Protein AF-A0A3B0VWC9-F1 (afdb_monomer_lite)

Organism: NCBI:txid652676

InterPro domains:
  IPR011990 Tetratricopeptide-like helical domain superfamily [G3DSA:1.25.40.10] (41-316)

Structure (mmCIF, N/CA/C/O backbone):
data_AF-A0A3B0VWC9-F1
#
_entry.id   AF-A0A3B0VWC9-F1
#
loop_
_atom_site.group_PDB
_atom_site.id
_atom_site.type_symbol
_atom_site.label_atom_id
_atom_site.label_alt_id
_atom_site.label_comp_id
_atom_site.label_asym_id
_atom_site.label_entity_id
_atom_site.label_seq_id
_atom_site.pdbx_PDB_ins_code
_atom_site.Cartn_x
_atom_site.Cartn_y
_atom_site.Cartn_z
_atom_site.occupancy
_atom_site.B_iso_or_equiv
_atom_site.auth_seq_id
_atom_site.auth_comp_id
_atom_site.auth_asym_id
_atom_site.auth_atom_id
_atom_site.pdbx_PDB_model_num
ATOM 1 N N . MET A 1 1 ? -13.555 21.967 -75.428 1.00 49.97 1 MET A N 1
ATOM 2 C CA . MET A 1 1 ? -13.292 21.962 -73.970 1.00 49.97 1 MET A CA 1
ATOM 3 C C . MET A 1 1 ? -14.584 21.634 -73.228 1.00 49.97 1 MET A C 1
ATOM 5 O O . MET A 1 1 ? -15.477 22.466 -73.198 1.00 49.97 1 MET A O 1
ATOM 9 N N . LYS A 1 2 ? -14.711 20.426 -72.668 1.00 41.31 2 LYS A N 1
ATOM 10 C CA . LYS A 1 2 ? -15.773 20.061 -71.715 1.00 41.31 2 LYS A CA 1
ATOM 11 C C . LYS A 1 2 ? -15.069 19.541 -70.462 1.00 41.31 2 LYS A C 1
ATOM 13 O O . LYS A 1 2 ? -14.432 18.496 -70.511 1.00 41.31 2 LYS A O 1
ATOM 18 N N . LYS A 1 3 ? -15.074 20.336 -69.389 1.00 47.69 3 LYS A N 1
ATOM 19 C CA . LYS A 1 3 ? -14.499 19.952 -68.093 1.00 47.69 3 LYS A CA 1
ATOM 20 C C . LYS A 1 3 ? -15.440 18.945 -67.426 1.00 47.69 3 LYS A C 1
ATOM 22 O O . LYS A 1 3 ? -16.635 19.206 -67.330 1.00 47.69 3 LYS A O 1
ATOM 27 N N . ASN A 1 4 ? -14.888 17.818 -66.979 1.00 48.38 4 ASN A N 1
ATOM 28 C CA . ASN A 1 4 ? -15.581 16.782 -66.214 1.00 48.38 4 ASN A CA 1
ATOM 29 C C . ASN A 1 4 ? -16.095 17.345 -64.879 1.00 48.38 4 ASN A C 1
ATOM 31 O O . ASN A 1 4 ? -15.366 17.403 -63.893 1.00 48.38 4 ASN A O 1
ATOM 35 N N . THR A 1 5 ? -17.366 17.736 -64.845 1.00 50.94 5 THR A N 1
ATOM 36 C CA . THR A 1 5 ? -18.108 18.154 -63.643 1.00 50.94 5 THR A CA 1
ATOM 37 C C . THR A 1 5 ? -18.762 16.985 -62.894 1.00 50.94 5 THR A C 1
ATOM 39 O O . THR A 1 5 ? -19.373 17.203 -61.854 1.00 50.94 5 THR A O 1
ATOM 42 N N . MET A 1 6 ? -18.612 15.737 -63.359 1.00 49.91 6 MET A N 1
ATOM 43 C CA . MET A 1 6 ? -19.234 14.568 -62.713 1.00 49.91 6 MET A CA 1
ATOM 44 C C . MET A 1 6 ? -18.540 14.105 -61.421 1.00 49.91 6 MET A C 1
ATOM 46 O O . MET A 1 6 ? -19.205 13.573 -60.539 1.00 49.91 6 MET A O 1
ATOM 50 N N . ILE A 1 7 ? -17.232 14.326 -61.265 1.00 53.72 7 ILE A N 1
ATOM 51 C CA . ILE A 1 7 ? -16.473 13.842 -60.096 1.00 53.72 7 ILE A CA 1
ATOM 52 C C . ILE A 1 7 ? -16.853 14.562 -58.781 1.00 53.72 7 ILE A C 1
ATOM 54 O O . ILE A 1 7 ? -17.077 13.869 -57.788 1.00 53.72 7 ILE A O 1
ATOM 58 N N . PRO A 1 8 ? -17.002 15.905 -58.721 1.00 55.00 8 PRO A N 1
ATOM 59 C CA . PRO A 1 8 ? -17.373 16.564 -57.466 1.00 55.00 8 PRO A CA 1
ATOM 60 C C . PRO A 1 8 ? -18.818 16.270 -57.029 1.00 55.00 8 PRO A C 1
ATOM 62 O O . PRO A 1 8 ? -19.091 16.240 -55.833 1.00 55.00 8 PRO A O 1
ATOM 65 N N . ILE A 1 9 ? -19.736 15.993 -57.962 1.00 56.44 9 ILE A N 1
ATOM 66 C CA . ILE A 1 9 ? -21.149 15.722 -57.639 1.00 56.44 9 ILE A CA 1
ATOM 67 C C . ILE A 1 9 ? -21.305 14.354 -56.960 1.00 56.44 9 ILE A C 1
ATOM 69 O O . ILE A 1 9 ? -22.034 14.233 -55.977 1.00 56.44 9 ILE A O 1
ATOM 73 N N . VAL A 1 10 ? -20.569 13.340 -57.427 1.00 57.19 10 VAL A N 1
ATOM 74 C CA . VAL A 1 10 ? -20.583 11.999 -56.818 1.00 57.19 10 VAL A CA 1
ATOM 75 C C . VAL A 1 10 ? -19.976 12.030 -55.411 1.00 57.19 10 VAL A C 1
ATOM 77 O O . VAL A 1 10 ? -20.521 11.422 -54.495 1.00 57.19 10 VAL A O 1
ATOM 80 N N . LEU A 1 11 ? -18.905 12.801 -55.199 1.00 56.59 11 LEU A N 1
ATOM 81 C CA . LEU A 1 11 ? -18.265 12.946 -53.885 1.00 56.59 11 LEU A CA 1
ATOM 82 C C . LEU A 1 11 ? -19.162 13.665 -52.865 1.00 56.59 11 LEU A C 1
ATOM 84 O O . LEU A 1 11 ? -19.257 13.228 -51.719 1.00 56.59 11 LEU A O 1
ATOM 88 N N . VAL A 1 12 ? -19.882 14.712 -53.283 1.00 63.91 12 VAL A N 1
ATOM 89 C CA . VAL A 1 12 ? -20.850 15.411 -52.419 1.00 63.91 12 VAL A CA 1
ATOM 90 C C . VAL A 1 12 ? -22.044 14.511 -52.076 1.00 63.91 12 VAL A C 1
ATOM 92 O O . VAL A 1 12 ? -22.484 14.499 -50.926 1.00 63.91 12 VAL A O 1
ATOM 95 N N . ALA A 1 13 ? -22.526 13.698 -53.021 1.00 63.44 13 ALA A N 1
ATOM 96 C CA . ALA A 1 13 ? -23.614 12.751 -52.773 1.00 63.44 13 ALA A CA 1
ATOM 97 C C . ALA A 1 13 ? -23.219 11.649 -51.770 1.00 63.44 13 ALA A C 1
ATOM 99 O O . ALA A 1 13 ? -23.995 11.333 -50.870 1.00 63.44 13 ALA A O 1
ATOM 100 N N . VAL A 1 14 ? -21.998 11.110 -51.864 1.00 66.19 14 VAL A N 1
ATOM 101 C CA . VAL A 1 14 ? -21.492 10.084 -50.931 1.00 66.19 14 VAL A CA 1
ATOM 102 C C . VAL A 1 14 ? -21.337 10.650 -49.513 1.00 66.19 14 VAL A C 1
ATOM 104 O O . VAL A 1 14 ? -21.720 9.993 -48.545 1.00 66.19 14 VAL A O 1
ATOM 107 N N . VAL A 1 15 ? -20.853 11.891 -49.374 1.00 65.88 15 VAL A N 1
ATOM 108 C CA . VAL A 1 15 ? -20.727 12.562 -48.067 1.00 65.88 15 VAL A CA 1
ATOM 109 C C . VAL A 1 15 ? -22.097 12.874 -47.455 1.00 65.88 15 VAL A C 1
ATOM 111 O O . VAL A 1 15 ? -22.270 12.688 -46.250 1.00 65.88 15 VAL A O 1
ATOM 114 N N . LEU A 1 16 ? -23.085 13.280 -48.262 1.00 61.03 16 LEU A N 1
ATOM 115 C CA . LEU A 1 16 ? -24.459 13.533 -47.804 1.00 61.03 16 LEU A CA 1
ATOM 116 C C . LEU A 1 16 ? -25.165 12.252 -47.347 1.00 61.03 16 LEU A C 1
ATOM 118 O O . LEU A 1 16 ? -25.793 12.242 -46.291 1.00 61.03 16 LEU A O 1
ATOM 122 N N . VAL A 1 17 ? -25.020 11.149 -48.087 1.00 65.56 17 VAL A N 1
ATOM 123 C CA . VAL A 1 17 ? -25.593 9.856 -47.682 1.00 65.56 17 VAL A CA 1
ATOM 124 C C . VAL A 1 17 ? -24.928 9.356 -46.397 1.00 65.56 17 VAL A C 1
ATOM 126 O O . VAL A 1 17 ? -25.633 8.928 -45.487 1.00 65.56 17 VAL A O 1
ATOM 129 N N . ALA A 1 18 ? -23.605 9.494 -46.258 1.00 58.59 18 ALA A N 1
ATOM 130 C CA . ALA A 1 18 ? -22.889 9.106 -45.042 1.00 58.59 18 ALA A CA 1
ATOM 131 C C . ALA A 1 18 ? -23.272 9.962 -43.818 1.00 58.59 18 ALA A C 1
ATOM 133 O O . ALA A 1 18 ? -23.419 9.424 -42.721 1.00 58.59 18 ALA A O 1
ATOM 134 N N . THR A 1 19 ? -23.493 11.272 -43.987 1.00 60.59 19 THR A N 1
ATOM 135 C CA . THR A 1 19 ? -23.936 12.154 -42.888 1.00 60.59 19 THR A CA 1
ATOM 136 C C . THR A 1 19 ? -25.390 11.918 -42.498 1.00 60.59 19 THR A C 1
ATOM 138 O O . THR A 1 19 ? -25.688 11.904 -41.306 1.00 60.59 19 THR A O 1
ATOM 141 N N . VAL A 1 20 ? -26.289 11.653 -43.452 1.00 59.22 20 VAL A N 1
ATOM 142 C CA . VAL A 1 20 ? -27.678 11.266 -43.147 1.00 59.22 20 VAL A CA 1
ATOM 143 C C . VAL A 1 20 ? -27.723 9.905 -42.450 1.00 59.22 20 VAL A C 1
ATOM 145 O O . VAL A 1 20 ? -28.446 9.761 -41.464 1.00 59.22 20 VAL A O 1
ATOM 148 N N . PHE A 1 21 ? -26.903 8.935 -42.872 1.00 49.53 21 PHE A N 1
ATOM 149 C CA . PHE A 1 21 ? -26.819 7.635 -42.203 1.00 49.53 21 PHE A CA 1
ATOM 150 C C . PHE A 1 21 ? -26.276 7.779 -40.775 1.00 49.53 21 PHE A C 1
ATOM 152 O O . PHE A 1 21 ? -26.924 7.310 -39.842 1.00 49.53 21 PHE A O 1
ATOM 159 N N . PHE A 1 22 ? -25.183 8.530 -40.582 1.00 49.22 22 PHE A N 1
ATOM 160 C CA . PHE A 1 22 ? -24.585 8.783 -39.265 1.00 49.22 22 PHE A CA 1
ATOM 161 C C . PHE A 1 22 ? -25.526 9.551 -38.320 1.00 49.22 22 PHE A C 1
ATOM 163 O O . PHE A 1 22 ? -25.590 9.253 -37.128 1.00 49.22 22 PHE A O 1
ATOM 170 N N . LEU A 1 23 ? -26.312 10.503 -38.837 1.00 46.25 23 LEU A N 1
ATOM 171 C CA . LEU A 1 23 ? -27.323 11.229 -38.058 1.00 46.25 23 LEU A CA 1
ATOM 172 C C . LEU A 1 23 ? -28.582 10.388 -37.782 1.00 46.25 23 LEU A C 1
ATOM 174 O O . LEU A 1 23 ? -29.234 10.599 -36.758 1.00 46.25 23 LEU A O 1
ATOM 178 N N . SER A 1 24 ? -28.912 9.418 -38.642 1.00 46.81 24 SER A N 1
ATOM 179 C CA . SER A 1 24 ? -30.030 8.488 -38.424 1.00 46.81 24 SER A CA 1
ATOM 180 C C . SER A 1 24 ? -29.698 7.395 -37.403 1.00 46.81 24 SER A C 1
ATOM 182 O O . SER A 1 24 ? -30.550 7.045 -36.590 1.00 46.81 24 SER A O 1
ATOM 184 N N . THR A 1 25 ? -28.443 6.935 -37.348 1.00 44.28 25 THR A N 1
ATOM 185 C CA . THR A 1 25 ? -27.983 5.929 -36.376 1.00 44.28 25 THR A CA 1
ATOM 186 C C . THR A 1 25 ? -27.666 6.512 -34.997 1.00 44.28 25 THR A C 1
ATOM 188 O O . THR A 1 25 ? -27.462 5.755 -34.054 1.00 44.28 25 THR A O 1
ATOM 191 N N . ASN A 1 26 ? -27.657 7.844 -34.851 1.00 39.62 26 ASN A N 1
ATOM 192 C CA . ASN A 1 26 ? -27.389 8.532 -33.580 1.00 39.62 26 ASN A CA 1
ATOM 193 C C . ASN A 1 26 ? -28.653 9.131 -32.919 1.00 39.62 26 ASN A C 1
ATOM 195 O O . ASN A 1 26 ? -28.575 9.820 -31.903 1.00 39.62 26 ASN A O 1
ATOM 199 N N . LYS A 1 27 ? -29.847 8.843 -33.460 1.00 34.84 27 LYS A N 1
ATOM 200 C CA . LYS A 1 27 ? -31.146 9.122 -32.820 1.00 34.84 27 LYS A CA 1
ATOM 201 C C . LYS A 1 27 ? -31.671 7.869 -32.117 1.00 34.84 27 LYS A C 1
ATOM 203 O O . LYS A 1 27 ? -32.664 7.276 -32.515 1.00 34.84 27 LYS A O 1
ATOM 208 N N . GLY A 1 28 ? -30.988 7.475 -31.049 1.00 36.56 28 GLY A N 1
ATOM 209 C CA . GLY A 1 28 ? -31.377 6.310 -30.260 1.00 36.56 28 GLY A CA 1
ATOM 210 C C . GLY A 1 28 ? -30.598 6.187 -28.961 1.00 36.56 28 GLY A C 1
ATOM 211 O O . GLY A 1 28 ? -29.957 5.170 -28.757 1.00 36.56 28 GLY A O 1
ATOM 212 N N . ASN A 1 29 ? -30.587 7.247 -28.140 1.00 30.00 29 ASN A N 1
ATOM 213 C CA . ASN A 1 29 ? -30.498 7.193 -26.669 1.00 30.00 29 ASN A CA 1
ATOM 214 C C . ASN A 1 29 ? -30.454 8.617 -26.083 1.00 30.00 29 ASN A C 1
ATOM 216 O O . ASN A 1 29 ? -29.455 9.068 -25.529 1.00 30.00 29 ASN A O 1
ATOM 220 N N . LYS A 1 30 ? -31.579 9.335 -26.174 1.00 28.97 30 LYS A N 1
ATOM 221 C CA . LYS A 1 30 ? -31.921 10.305 -25.128 1.00 28.97 30 LYS A CA 1
ATOM 222 C C . LYS A 1 30 ? -32.466 9.480 -23.966 1.00 28.97 30 LYS A C 1
ATOM 224 O O . LYS A 1 30 ? -33.589 9.001 -24.059 1.00 28.97 30 LYS A O 1
ATOM 229 N N . LYS A 1 31 ? -31.681 9.283 -22.904 1.00 27.09 31 LYS A N 1
ATOM 230 C CA . LYS A 1 31 ? -32.270 8.950 -21.605 1.00 27.09 31 LYS A CA 1
ATOM 231 C C . LYS A 1 31 ? -32.619 10.249 -20.903 1.00 27.09 31 LYS A C 1
ATOM 233 O O . LYS A 1 31 ? -31.767 11.105 -20.680 1.00 27.09 31 LYS A O 1
ATOM 238 N N . GLU A 1 32 ? -33.911 10.356 -20.650 1.00 25.47 32 GLU A N 1
ATOM 239 C CA . GLU A 1 32 ? -34.571 11.342 -19.823 1.00 25.47 32 GLU A CA 1
ATOM 240 C C . GLU A 1 32 ? -33.942 11.426 -18.434 1.00 25.47 32 GLU A C 1
ATOM 242 O O . GLU A 1 32 ? -33.452 10.449 -17.863 1.00 25.47 32 GLU A O 1
ATOM 247 N N . VAL A 1 33 ? -34.030 12.633 -17.889 1.00 31.30 33 VAL A N 1
ATOM 248 C CA . VAL A 1 33 ? -34.032 12.892 -16.457 1.00 31.30 33 VAL A CA 1
ATOM 249 C C . VAL A 1 33 ? -35.134 12.034 -15.836 1.00 31.30 33 VAL A C 1
ATOM 251 O O . VAL A 1 33 ? -36.313 12.310 -16.026 1.00 31.30 33 VAL A O 1
ATOM 254 N N . VAL A 1 34 ? -34.753 11.000 -15.092 1.00 24.20 34 VAL A N 1
ATOM 255 C CA . VAL A 1 34 ? -35.647 10.321 -14.154 1.00 24.20 34 VAL A CA 1
ATOM 256 C C . VAL A 1 34 ? -35.050 10.542 -12.776 1.00 24.20 34 VAL A C 1
ATOM 258 O O . VAL A 1 34 ? -33.967 10.046 -12.460 1.00 24.20 34 VAL A O 1
ATOM 261 N N . SER A 1 35 ? -35.743 11.360 -11.985 1.00 24.48 35 SER A N 1
ATOM 262 C CA . SER A 1 35 ? -35.584 11.396 -10.540 1.00 24.48 35 SER A CA 1
ATOM 263 C C . SER A 1 35 ? -35.602 9.958 -10.032 1.00 24.48 35 SER A C 1
ATOM 265 O O . SER A 1 35 ? -36.481 9.176 -10.391 1.00 24.48 35 SER A O 1
ATOM 267 N N . VAL A 1 36 ? -34.622 9.577 -9.214 1.00 24.30 36 VAL A N 1
ATOM 268 C CA . VAL A 1 36 ? -34.702 8.310 -8.487 1.00 24.30 36 VAL A CA 1
ATOM 269 C C . VAL A 1 36 ? -35.799 8.493 -7.445 1.00 24.30 36 VAL A C 1
ATOM 271 O O . VAL A 1 36 ? -35.558 8.926 -6.322 1.00 24.30 36 VAL A O 1
ATOM 274 N N . ALA A 1 37 ? -37.031 8.240 -7.879 1.00 23.66 37 ALA A N 1
ATOM 275 C CA . ALA A 1 37 ? -38.139 7.926 -7.016 1.00 23.66 37 ALA A CA 1
ATOM 276 C C . ALA A 1 37 ? -37.724 6.716 -6.181 1.00 23.66 37 ALA A C 1
ATOM 278 O O . ALA A 1 37 ? -37.278 5.693 -6.706 1.00 23.66 37 ALA A O 1
ATOM 279 N N . THR A 1 38 ? -37.851 6.875 -4.871 1.00 26.39 38 THR A N 1
ATOM 280 C CA . THR A 1 38 ? -37.918 5.804 -3.891 1.00 26.39 38 THR A CA 1
ATOM 281 C C . THR A 1 38 ? -38.847 4.722 -4.439 1.00 26.39 38 THR A C 1
ATOM 283 O O . THR A 1 38 ? -40.059 4.913 -4.492 1.00 26.39 38 THR A O 1
ATOM 286 N N . GLN A 1 39 ? -38.293 3.601 -4.901 1.00 23.72 39 GLN A N 1
ATOM 287 C CA . GLN A 1 39 ? -39.098 2.404 -5.101 1.00 23.72 39 GLN A CA 1
ATOM 288 C C . GLN A 1 39 ? -39.474 1.902 -3.709 1.00 23.72 39 GLN A C 1
ATOM 290 O O . GLN A 1 39 ? -38.695 1.218 -3.045 1.00 23.72 39 GLN A O 1
ATOM 295 N N . GLU A 1 40 ? -40.668 2.282 -3.255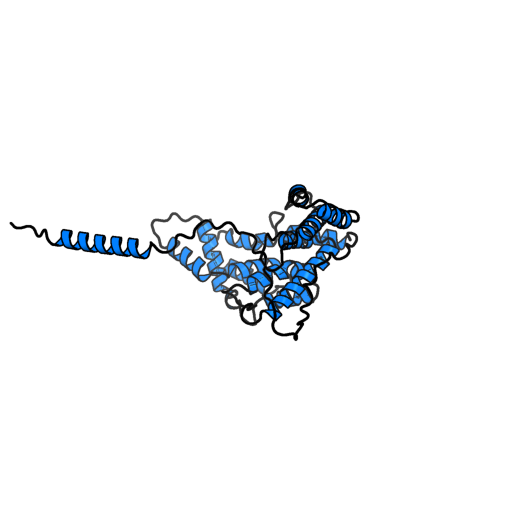 1.00 26.27 40 GLU A N 1
ATOM 296 C CA . GLU A 1 40 ? -41.420 1.456 -2.323 1.00 26.27 40 GLU A CA 1
ATOM 297 C C . GLU A 1 40 ? -41.537 0.067 -2.947 1.00 26.27 40 GLU A C 1
ATOM 299 O O . GLU A 1 40 ? -42.185 -0.132 -3.978 1.00 26.27 40 GLU A O 1
ATOM 304 N N . ILE A 1 41 ? -40.860 -0.897 -2.331 1.00 26.73 41 ILE A N 1
ATOM 305 C CA . ILE A 1 41 ? -41.053 -2.305 -2.633 1.00 26.73 41 ILE A CA 1
ATOM 306 C C . ILE A 1 41 ? -42.459 -2.647 -2.141 1.00 26.73 41 ILE A C 1
ATOM 308 O O . ILE A 1 41 ? -42.688 -2.888 -0.957 1.00 26.73 41 ILE A O 1
ATOM 312 N N . THR A 1 42 ? -43.412 -2.635 -3.066 1.00 25.95 42 THR A N 1
ATOM 313 C CA . THR A 1 42 ? -44.712 -3.269 -2.887 1.00 25.95 42 THR A CA 1
ATOM 314 C C . THR A 1 42 ? -44.479 -4.774 -2.803 1.00 25.95 42 THR A C 1
ATOM 316 O O . THR A 1 42 ? -43.882 -5.386 -3.689 1.00 25.95 42 THR A O 1
ATOM 319 N N . ALA A 1 43 ? -44.905 -5.360 -1.686 1.00 25.20 43 ALA A N 1
ATOM 320 C CA . ALA A 1 43 ? -44.795 -6.785 -1.416 1.00 25.20 43 ALA A CA 1
ATOM 321 C C . ALA A 1 43 ? -45.548 -7.612 -2.479 1.00 25.20 43 ALA A C 1
ATOM 323 O O . ALA A 1 43 ? -46.728 -7.340 -2.724 1.00 25.20 43 ALA A O 1
ATOM 324 N N . PRO A 1 44 ? -44.939 -8.660 -3.062 1.00 26.42 44 PRO A N 1
ATOM 325 C CA . PRO A 1 44 ? -45.694 -9.683 -3.762 1.00 26.42 44 PRO A CA 1
ATOM 326 C C . PRO A 1 44 ? -46.403 -10.560 -2.725 1.00 26.42 44 PRO A C 1
ATOM 328 O O . PRO A 1 44 ? -45.774 -11.103 -1.815 1.00 26.42 44 PRO A O 1
ATOM 331 N N . LYS A 1 45 ? -47.724 -10.683 -2.870 1.00 29.67 45 LYS A N 1
ATOM 332 C CA . LYS A 1 45 ? -48.528 -11.699 -2.190 1.00 29.67 45 LYS A CA 1
ATOM 333 C C . LYS A 1 45 ? -48.164 -13.085 -2.723 1.00 29.67 45 LYS A C 1
ATOM 335 O O . LYS A 1 45 ? -48.098 -13.262 -3.933 1.00 29.67 45 LYS A O 1
ATOM 340 N N . ASP A 1 46 ? -47.982 -13.996 -1.769 1.00 35.16 46 ASP A N 1
ATOM 341 C CA . ASP A 1 46 ? -48.057 -15.459 -1.829 1.00 35.16 46 ASP A CA 1
ATOM 342 C C . ASP A 1 46 ? -47.386 -16.174 -3.011 1.00 35.16 46 ASP A C 1
ATOM 344 O O . ASP A 1 46 ? -47.880 -16.143 -4.130 1.00 35.16 46 ASP A O 1
ATOM 348 N N . VAL A 1 47 ? -46.308 -16.916 -2.715 1.00 30.92 47 VAL A N 1
ATOM 349 C CA . VAL A 1 47 ? -46.191 -18.382 -2.891 1.00 30.92 47 VAL A CA 1
ATOM 350 C C . VAL A 1 47 ? -44.829 -18.851 -2.334 1.00 30.92 47 VAL A C 1
ATOM 352 O O . VAL A 1 47 ? -43.795 -18.224 -2.539 1.00 30.92 47 VAL A O 1
ATOM 355 N N . ASP A 1 48 ? -44.889 -19.975 -1.615 1.00 27.16 48 ASP A N 1
ATOM 356 C CA . ASP A 1 48 ? -43.829 -20.850 -1.093 1.00 27.16 48 ASP A CA 1
ATOM 357 C C . ASP A 1 48 ? -42.994 -20.452 0.139 1.00 27.16 48 ASP A C 1
ATOM 359 O O . ASP A 1 48 ? -41.823 -20.064 0.113 1.00 27.16 48 ASP A O 1
ATOM 363 N N . LYS A 1 49 ? -43.605 -20.782 1.285 1.00 41.12 49 LYS A N 1
ATOM 364 C CA . LYS A 1 49 ? -42.949 -21.302 2.491 1.00 41.12 49 LYS A CA 1
ATOM 365 C C . LYS A 1 49 ? -41.976 -22.443 2.147 1.00 41.12 49 LYS A C 1
ATOM 367 O O . LYS A 1 49 ? -42.405 -23.581 2.003 1.00 41.12 49 LYS A O 1
ATOM 372 N N . ASN A 1 50 ? -40.678 -22.149 2.081 1.00 38.31 50 ASN A N 1
ATOM 373 C CA . ASN A 1 50 ? -39.573 -22.926 2.678 1.00 38.31 50 ASN A CA 1
ATOM 374 C C . ASN A 1 50 ? -38.261 -22.692 1.922 1.00 38.31 50 ASN A C 1
ATOM 376 O O . ASN A 1 50 ? -37.948 -23.391 0.961 1.00 38.31 50 ASN A O 1
ATOM 380 N N . LYS A 1 51 ? -37.458 -21.755 2.433 1.00 31.20 51 LYS A N 1
ATOM 381 C CA . LYS A 1 51 ? -36.002 -21.870 2.640 1.00 31.20 51 LYS A CA 1
ATOM 382 C C . LYS A 1 51 ? -35.499 -20.519 3.137 1.00 31.20 51 LYS A C 1
ATOM 384 O O . LYS A 1 51 ? -35.039 -19.675 2.375 1.00 31.20 51 LYS A O 1
ATOM 389 N N . THR A 1 52 ? -35.580 -20.317 4.447 1.00 29.97 52 THR A N 1
ATOM 390 C CA . THR A 1 52 ? -34.781 -19.311 5.147 1.00 29.97 52 THR A CA 1
ATOM 391 C C . THR A 1 52 ? -33.312 -19.707 5.026 1.00 29.97 52 THR A C 1
ATOM 393 O O . THR A 1 52 ? -32.740 -20.369 5.889 1.00 29.97 52 THR A O 1
ATOM 396 N N . ASN A 1 53 ? -32.675 -19.300 3.928 1.00 28.64 53 ASN A N 1
ATOM 397 C CA . ASN A 1 53 ? -31.234 -19.120 3.926 1.00 28.64 53 ASN A CA 1
ATOM 398 C C . ASN A 1 53 ? -30.954 -17.955 4.875 1.00 28.64 53 ASN A C 1
ATOM 400 O O . ASN A 1 53 ? -31.046 -16.790 4.496 1.00 28.64 53 ASN A O 1
ATOM 404 N N . ASN A 1 54 ? -30.644 -18.291 6.127 1.00 29.20 54 ASN A N 1
ATOM 405 C CA . ASN A 1 54 ? -30.042 -17.391 7.100 1.00 29.20 54 ASN A CA 1
ATOM 406 C C . ASN A 1 54 ? -28.666 -16.951 6.575 1.00 29.20 54 ASN A C 1
ATOM 408 O O . ASN A 1 54 ? -27.624 -17.415 7.041 1.00 29.20 54 ASN A O 1
ATOM 412 N N . GLN A 1 55 ? -28.640 -16.051 5.592 1.00 32.38 55 GLN A N 1
ATOM 413 C CA . GLN A 1 55 ? -27.481 -15.204 5.382 1.00 32.38 55 GLN A CA 1
ATOM 414 C C . GLN A 1 55 ? -27.386 -14.320 6.619 1.00 32.38 55 GLN A C 1
ATOM 416 O O . GLN A 1 55 ? -28.168 -13.388 6.803 1.00 32.38 55 GLN A O 1
ATOM 421 N N . LYS A 1 56 ? -26.450 -14.675 7.509 1.00 27.64 56 LYS A N 1
ATOM 422 C CA . LYS A 1 56 ? -26.034 -13.811 8.612 1.00 27.64 56 LYS A CA 1
ATOM 423 C C . LYS A 1 56 ? -25.845 -12.399 8.046 1.00 27.64 56 LYS A C 1
ATOM 425 O O . LYS A 1 56 ? -25.116 -12.272 7.057 1.00 27.64 56 LYS A O 1
ATOM 430 N N . PRO A 1 57 ? -26.455 -11.360 8.643 1.00 33.44 57 PRO A N 1
ATOM 431 C CA . PRO A 1 57 ? -26.151 -9.993 8.255 1.00 33.44 57 PRO A CA 1
ATOM 432 C C . PRO A 1 57 ? -24.634 -9.821 8.320 1.00 33.44 57 PRO A C 1
ATOM 434 O O . PRO A 1 57 ? -23.996 -10.307 9.262 1.00 33.44 57 PRO A O 1
ATOM 437 N N . ALA A 1 58 ? -24.058 -9.206 7.283 1.00 39.41 58 ALA A N 1
ATOM 438 C CA . ALA A 1 58 ? -22.641 -8.875 7.242 1.00 39.41 58 ALA A CA 1
ATOM 439 C C . ALA A 1 58 ? -22.255 -8.295 8.607 1.00 39.41 58 ALA A C 1
ATOM 441 O O . ALA A 1 58 ? -22.912 -7.360 9.069 1.00 39.41 58 ALA A O 1
ATOM 442 N N . LYS A 1 59 ? -21.267 -8.895 9.290 1.00 41.88 59 LYS A N 1
ATOM 443 C CA . LYS A 1 59 ? -20.785 -8.383 10.579 1.00 41.88 59 LYS A CA 1
ATOM 444 C C . LYS A 1 59 ? -20.523 -6.889 10.391 1.00 41.88 59 LYS A C 1
ATOM 446 O O . LYS A 1 59 ? -19.607 -6.528 9.656 1.00 41.88 59 LYS A O 1
ATOM 451 N N . LEU A 1 60 ? -21.326 -6.030 11.023 1.00 49.47 60 LEU A N 1
ATOM 452 C CA . LEU A 1 60 ? -20.958 -4.629 11.169 1.00 49.47 60 LEU A CA 1
ATOM 453 C C . LEU A 1 60 ? -19.618 -4.649 11.902 1.00 49.47 60 LEU A C 1
ATOM 455 O O . LEU A 1 60 ? -19.554 -5.133 13.033 1.00 49.47 60 LEU A O 1
ATOM 459 N N . TYR A 1 61 ? -18.550 -4.211 11.239 1.00 57.84 61 TYR A N 1
ATOM 460 C CA . TYR A 1 61 ? -17.247 -4.069 11.872 1.00 57.84 61 TYR A CA 1
ATOM 461 C C . TYR A 1 61 ? -17.411 -3.077 13.022 1.00 57.84 61 TYR A C 1
ATOM 463 O O . TYR A 1 61 ? -17.578 -1.885 12.795 1.00 57.84 61 TYR A O 1
ATOM 471 N N . GLN A 1 62 ? -17.452 -3.576 14.251 1.00 67.62 62 GLN A N 1
ATOM 472 C CA . GLN A 1 62 ? -17.349 -2.729 15.430 1.00 67.62 62 GLN A CA 1
ATOM 473 C C . GLN A 1 62 ? -15.867 -2.421 15.654 1.00 67.62 62 GLN A C 1
ATOM 475 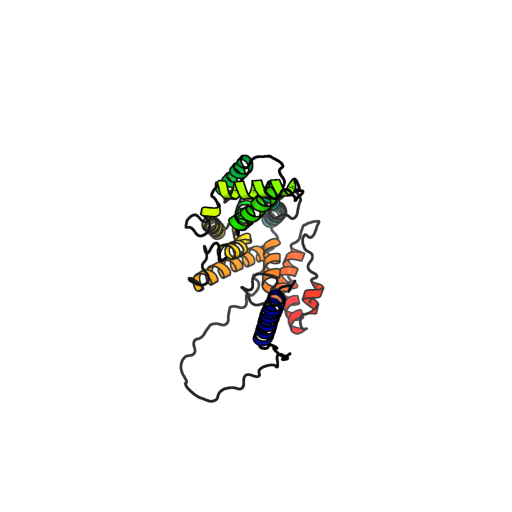O O . GLN A 1 62 ? -15.028 -3.283 15.358 1.00 67.62 62 GLN A O 1
ATOM 480 N N . PRO A 1 63 ? -15.520 -1.228 16.155 1.00 71.62 63 PRO A N 1
ATOM 481 C CA . PRO A 1 63 ? -14.145 -0.940 16.515 1.00 71.62 63 PRO A CA 1
ATOM 482 C C . PRO A 1 63 ? -13.610 -1.938 17.536 1.00 71.62 63 PRO A C 1
ATOM 484 O O . PRO A 1 63 ? -14.321 -2.367 18.446 1.00 71.62 63 PRO A O 1
ATOM 487 N N . ILE A 1 64 ? -12.334 -2.279 17.394 1.00 81.69 64 ILE A N 1
ATOM 488 C CA . ILE A 1 64 ? -11.595 -3.030 18.408 1.00 81.69 64 ILE A CA 1
ATOM 489 C C . ILE A 1 64 ? -11.197 -2.044 19.523 1.00 81.69 64 ILE A C 1
ATOM 491 O O . ILE A 1 64 ? -10.830 -0.912 19.196 1.00 81.69 64 ILE A O 1
ATOM 495 N N . PRO A 1 65 ? -11.248 -2.436 20.814 1.00 84.56 65 PRO A N 1
ATOM 496 C CA . PRO A 1 65 ? -10.771 -1.597 21.913 1.00 84.56 65 PRO A CA 1
ATOM 497 C C . PRO A 1 65 ? -9.355 -1.073 21.662 1.00 84.56 65 PRO A C 1
ATOM 499 O O . PRO A 1 65 ? -8.476 -1.830 21.251 1.00 84.56 65 PRO A O 1
ATOM 502 N N . VAL A 1 66 ? -9.146 0.223 21.896 1.00 88.25 66 VAL A N 1
ATOM 503 C CA . VAL A 1 66 ? -7.866 0.886 21.624 1.00 88.25 66 VAL A CA 1
ATOM 504 C C . VAL A 1 66 ? -6.931 0.732 22.815 1.00 88.25 66 VAL A C 1
ATOM 506 O O . VAL A 1 66 ? -7.288 1.033 23.952 1.00 88.25 66 VAL A O 1
ATOM 509 N N . GLU A 1 67 ? -5.715 0.279 22.538 1.00 88.88 67 GLU A N 1
ATOM 510 C CA . GLU A 1 67 ? -4.650 0.118 23.518 1.00 88.88 67 GLU A CA 1
ATOM 511 C C . GLU A 1 67 ? -3.953 1.468 23.800 1.00 88.88 67 GLU A C 1
ATOM 513 O O . GLU A 1 67 ? -3.957 2.380 22.958 1.00 88.88 67 GLU A O 1
ATOM 518 N N . PRO A 1 68 ? -3.325 1.635 24.978 1.00 86.50 68 PRO A N 1
ATOM 519 C CA . PRO A 1 68 ? -2.429 2.758 25.230 1.00 86.50 68 PRO A CA 1
ATOM 520 C C . PRO A 1 68 ? -1.269 2.798 24.227 1.00 86.50 68 PRO A C 1
ATOM 522 O O . PRO A 1 68 ? -0.768 1.766 23.781 1.00 86.50 68 PRO A O 1
ATOM 525 N N . MET A 1 69 ? -0.799 4.003 23.899 1.00 87.44 69 MET A N 1
ATOM 526 C CA . MET A 1 69 ? 0.345 4.176 23.002 1.00 87.44 69 MET A CA 1
ATOM 527 C C . MET A 1 69 ? 1.641 3.686 23.665 1.00 87.44 69 MET A C 1
ATOM 529 O O . MET A 1 69 ? 2.147 4.336 24.581 1.00 87.44 69 MET A O 1
ATOM 533 N N . SER A 1 70 ? 2.219 2.594 23.163 1.00 89.75 70 SER A N 1
ATOM 534 C CA . SER A 1 70 ? 3.541 2.120 23.591 1.00 89.75 70 SER A CA 1
ATOM 535 C C . SER A 1 70 ? 4.680 2.823 22.842 1.00 89.75 70 SER A C 1
ATOM 537 O O . SER A 1 70 ? 4.492 3.349 21.743 1.00 89.75 70 SER A O 1
ATOM 539 N N . ASP A 1 71 ? 5.893 2.805 23.402 1.00 90.06 71 ASP A N 1
ATOM 540 C CA . ASP A 1 71 ? 7.068 3.407 22.752 1.00 90.06 71 ASP A CA 1
ATOM 541 C C . ASP A 1 71 ? 7.455 2.692 21.455 1.00 90.06 71 ASP A C 1
ATOM 543 O O . ASP A 1 71 ? 7.844 3.342 20.484 1.00 90.06 71 ASP A O 1
ATOM 547 N N . TYR A 1 72 ? 7.257 1.372 21.398 1.00 91.94 72 TYR A N 1
ATOM 548 C CA . TYR A 1 72 ? 7.399 0.604 20.164 1.00 91.94 72 TYR A CA 1
ATOM 549 C C . TYR A 1 72 ? 6.481 1.149 19.060 1.00 91.94 72 TYR A C 1
ATOM 551 O O . TYR A 1 72 ? 6.935 1.374 17.939 1.00 91.94 72 TYR A O 1
ATOM 559 N N . ILE A 1 73 ? 5.208 1.432 19.367 1.00 90.50 73 ILE A N 1
ATOM 560 C CA . ILE A 1 73 ? 4.278 1.979 18.371 1.00 90.50 73 ILE A CA 1
ATOM 561 C C . ILE A 1 73 ? 4.661 3.404 17.965 1.00 90.50 73 ILE A C 1
ATOM 563 O O . ILE A 1 73 ? 4.562 3.740 16.783 1.00 90.50 73 ILE A O 1
ATOM 567 N N . LYS A 1 74 ? 5.148 4.240 18.890 1.00 88.81 74 LYS A N 1
ATOM 568 C CA . LYS A 1 74 ? 5.667 5.572 18.532 1.00 88.81 74 LYS A CA 1
ATOM 569 C C . LYS A 1 74 ? 6.796 5.457 17.504 1.00 88.81 74 LYS A C 1
ATOM 571 O O . LYS A 1 74 ? 6.760 6.134 16.480 1.00 88.81 74 LYS A O 1
ATOM 576 N N . GLN A 1 75 ? 7.757 4.560 17.736 1.00 88.38 75 GLN A N 1
ATOM 577 C CA . GLN A 1 75 ? 8.854 4.304 16.797 1.00 88.38 75 GLN A CA 1
ATOM 578 C C . GLN A 1 75 ? 8.349 3.739 15.465 1.00 88.38 75 GLN A C 1
ATOM 580 O O . GLN A 1 75 ? 8.786 4.188 14.405 1.00 88.38 75 GLN A O 1
ATOM 585 N N . LEU A 1 76 ? 7.395 2.804 15.504 1.00 88.81 76 LEU A N 1
ATOM 586 C CA . LEU A 1 76 ? 6.770 2.231 14.314 1.00 88.81 76 LEU A CA 1
ATOM 587 C C . LEU A 1 76 ? 6.105 3.310 13.452 1.00 88.81 76 LEU A C 1
ATOM 589 O O . LEU A 1 76 ? 6.338 3.351 12.245 1.00 88.81 76 LEU A O 1
ATOM 593 N N . ASN A 1 77 ? 5.323 4.201 14.065 1.00 87.88 77 ASN A N 1
ATOM 594 C CA . ASN A 1 77 ? 4.680 5.323 13.385 1.00 87.88 77 ASN A CA 1
ATOM 595 C C . ASN A 1 77 ? 5.721 6.262 12.758 1.00 87.88 77 ASN A C 1
ATOM 597 O O . ASN A 1 77 ? 5.589 6.601 11.581 1.00 87.88 77 ASN A O 1
ATOM 601 N N . THR A 1 78 ? 6.781 6.625 13.488 1.00 84.94 78 THR A N 1
ATOM 602 C CA . THR A 1 78 ? 7.893 7.438 12.960 1.00 84.94 78 THR A CA 1
ATOM 603 C C . THR A 1 78 ? 8.559 6.788 11.754 1.00 84.94 78 THR A C 1
ATOM 605 O O . THR A 1 78 ? 8.689 7.428 10.709 1.00 84.94 78 THR A O 1
ATOM 608 N N . ARG A 1 79 ? 8.905 5.502 11.852 1.00 85.00 79 ARG A N 1
ATOM 609 C CA . ARG A 1 79 ? 9.489 4.741 10.743 1.00 85.00 79 ARG A CA 1
ATOM 610 C C . ARG A 1 79 ? 8.549 4.698 9.539 1.00 85.00 79 ARG A C 1
ATOM 612 O O . ARG A 1 79 ? 8.961 5.011 8.431 1.00 85.00 79 ARG A O 1
ATOM 619 N N . MET A 1 80 ? 7.272 4.370 9.740 1.00 85.06 80 MET A N 1
ATOM 620 C CA . MET A 1 80 ? 6.286 4.308 8.653 1.00 85.06 80 MET A CA 1
ATOM 621 C C . MET A 1 80 ? 6.081 5.665 7.974 1.00 85.06 80 MET A C 1
ATOM 623 O O . MET A 1 80 ? 5.926 5.720 6.757 1.00 85.06 80 MET A O 1
ATOM 627 N N . ALA A 1 81 ? 6.097 6.761 8.732 1.00 79.06 81 ALA A N 1
ATOM 628 C CA . ALA A 1 81 ? 6.026 8.110 8.183 1.00 79.06 81 ALA A CA 1
ATOM 629 C C . ALA A 1 81 ? 7.230 8.448 7.296 1.00 79.06 81 ALA A C 1
ATOM 631 O O . ALA A 1 81 ? 7.064 9.008 6.208 1.00 79.06 81 ALA A O 1
ATOM 632 N N . GLN A 1 82 ? 8.430 8.076 7.745 1.00 78.06 82 GLN A N 1
ATOM 633 C CA . GLN A 1 82 ? 9.662 8.222 6.975 1.00 78.06 82 GLN A CA 1
ATOM 634 C C . GLN A 1 82 ? 9.639 7.350 5.722 1.00 78.06 82 GLN A C 1
ATOM 636 O O . GLN A 1 82 ? 9.901 7.855 4.639 1.00 78.06 82 GLN A O 1
ATOM 641 N N . ASP A 1 83 ? 9.254 6.083 5.836 1.00 80.69 83 ASP A N 1
ATOM 642 C CA . ASP A 1 83 ? 9.334 5.120 4.742 1.00 80.69 83 ASP A CA 1
ATOM 643 C C . ASP A 1 83 ? 8.244 5.324 3.669 1.00 80.69 83 ASP A C 1
ATOM 645 O O . ASP A 1 83 ? 8.517 5.207 2.471 1.00 80.69 83 ASP A O 1
ATOM 649 N N . LEU A 1 84 ? 7.010 5.668 4.062 1.00 76.94 84 LEU A N 1
ATOM 650 C CA . LEU A 1 84 ? 5.858 5.772 3.151 1.00 76.94 84 LEU A CA 1
ATOM 651 C C . LEU A 1 84 ? 5.690 7.141 2.473 1.00 76.94 84 LEU A C 1
ATOM 653 O O . LEU A 1 84 ? 4.765 7.298 1.673 1.00 76.94 84 LEU A O 1
ATOM 657 N N . GLY A 1 85 ? 6.585 8.102 2.726 1.00 62.28 85 GLY A N 1
ATOM 658 C CA . GLY A 1 85 ? 6.658 9.329 1.922 1.00 62.28 85 GLY A CA 1
ATOM 659 C C . GLY A 1 85 ? 6.076 10.588 2.539 1.00 62.28 85 GLY A C 1
ATOM 660 O O . GLY A 1 85 ? 5.627 11.459 1.798 1.00 62.28 85 GLY A O 1
ATOM 661 N N . LEU A 1 86 ? 6.115 10.733 3.866 1.00 53.44 86 LEU A N 1
ATOM 662 C CA . LEU A 1 86 ? 5.778 12.011 4.510 1.00 53.44 86 LEU A CA 1
ATOM 663 C C . LEU A 1 86 ? 6.953 13.007 4.522 1.00 53.44 86 LEU A C 1
ATOM 665 O O . LEU A 1 86 ? 6.765 14.186 4.815 1.00 53.44 86 LEU A O 1
ATOM 669 N N . TYR A 1 87 ? 8.152 12.550 4.144 1.00 50.72 87 TYR A N 1
ATOM 670 C CA . TYR A 1 87 ? 9.389 13.332 4.114 1.00 50.72 87 TYR A CA 1
ATOM 671 C C . TYR A 1 87 ? 10.162 13.111 2.800 1.00 50.72 87 TYR A C 1
ATOM 673 O O . TYR A 1 87 ? 10.058 12.059 2.164 1.00 50.72 87 TYR A O 1
ATOM 681 N N . ARG A 1 88 ? 10.961 14.107 2.378 1.00 46.03 88 ARG A N 1
ATOM 682 C CA . ARG A 1 88 ? 11.923 13.942 1.268 1.00 46.03 88 ARG A CA 1
ATOM 683 C C . ARG A 1 88 ? 12.951 12.866 1.654 1.00 46.03 88 ARG A C 1
ATOM 685 O O . ARG A 1 88 ? 13.447 12.898 2.772 1.00 46.03 88 ARG A O 1
ATOM 692 N N . GLY A 1 89 ? 13.265 11.948 0.735 1.00 53.84 89 GLY A N 1
ATOM 693 C CA . GLY A 1 89 ? 14.202 10.837 0.979 1.00 53.84 89 GLY A CA 1
ATOM 694 C C . GLY A 1 89 ? 13.571 9.546 1.519 1.00 53.84 89 GLY A C 1
ATOM 695 O O . GLY A 1 89 ? 14.295 8.641 1.906 1.00 53.84 89 GLY A O 1
ATOM 696 N N . SER A 1 90 ? 12.238 9.441 1.554 1.00 65.62 90 SER A N 1
ATOM 697 C CA . SER A 1 90 ? 11.545 8.201 1.943 1.00 65.62 90 SER A CA 1
ATOM 698 C C . SER A 1 90 ? 11.856 7.013 1.026 1.00 65.62 90 SER A C 1
ATOM 700 O O . SER A 1 90 ? 12.007 7.213 -0.181 1.00 65.62 90 SER A O 1
ATOM 702 N N . LYS A 1 91 ? 11.749 5.779 1.540 1.00 69.62 91 LYS A N 1
ATOM 703 C CA . LYS A 1 91 ? 11.751 4.545 0.725 1.00 69.62 91 LYS A CA 1
ATOM 704 C C . LYS A 1 91 ? 10.765 4.603 -0.447 1.00 69.62 91 LYS A C 1
ATOM 706 O O . LYS A 1 91 ? 11.062 4.178 -1.560 1.00 69.62 91 LYS A O 1
ATOM 711 N N . SER A 1 92 ? 9.591 5.200 -0.234 1.00 65.94 92 SER A N 1
ATOM 712 C CA . SER A 1 92 ? 8.591 5.401 -1.291 1.00 65.94 92 SER A CA 1
ATOM 713 C C . SER A 1 92 ? 9.055 6.328 -2.427 1.00 65.94 92 SER A C 1
ATOM 715 O O . SER A 1 92 ? 8.563 6.215 -3.552 1.00 65.94 92 SER A O 1
ATOM 717 N N . ALA A 1 93 ? 9.995 7.230 -2.133 1.00 67.75 93 ALA A N 1
ATOM 718 C CA . ALA A 1 93 ? 10.585 8.164 -3.078 1.00 67.75 93 ALA A CA 1
ATOM 719 C C . ALA A 1 93 ? 11.802 7.571 -3.796 1.00 67.75 93 ALA A C 1
ATOM 721 O O . ALA A 1 93 ? 12.096 8.029 -4.888 1.00 67.75 93 ALA A O 1
ATOM 722 N N . GLU A 1 94 ? 12.445 6.520 -3.280 1.00 78.44 94 GLU A N 1
ATOM 723 C CA . GLU A 1 94 ? 13.600 5.899 -3.947 1.00 78.44 94 GLU A CA 1
ATOM 724 C C . GLU A 1 94 ? 13.251 5.366 -5.341 1.00 78.44 94 GLU A C 1
ATOM 726 O O . GLU A 1 94 ? 13.982 5.603 -6.302 1.00 78.44 94 GLU A O 1
ATOM 731 N N . VAL A 1 95 ? 12.087 4.718 -5.488 1.00 76.25 95 VAL A N 1
ATOM 732 C CA . VAL A 1 95 ? 11.598 4.295 -6.810 1.00 76.25 95 VAL A CA 1
ATOM 733 C C . VAL A 1 95 ? 11.326 5.512 -7.693 1.00 76.25 95 VAL A C 1
ATOM 735 O O . VAL A 1 95 ? 11.633 5.471 -8.877 1.00 76.25 95 VAL A O 1
ATOM 738 N N . LEU A 1 96 ? 10.802 6.612 -7.132 1.00 74.31 96 LEU A N 1
ATOM 739 C CA . LEU A 1 96 ? 10.621 7.878 -7.858 1.00 74.31 96 LEU A CA 1
ATOM 740 C C . LEU A 1 96 ? 11.958 8.514 -8.262 1.00 74.31 96 LEU A C 1
ATOM 742 O O . LEU A 1 96 ? 12.045 9.118 -9.328 1.00 74.31 96 LEU A O 1
ATOM 746 N N . ASP A 1 97 ? 13.003 8.357 -7.458 1.00 75.50 97 ASP A N 1
ATOM 747 C CA . ASP A 1 97 ? 14.336 8.865 -7.751 1.00 75.50 97 ASP A CA 1
ATOM 748 C C . ASP A 1 97 ? 14.997 8.073 -8.885 1.00 75.50 97 ASP A C 1
ATOM 750 O O . ASP A 1 97 ? 15.745 8.659 -9.667 1.00 75.50 97 ASP A O 1
ATOM 754 N N . LEU A 1 98 ? 14.639 6.797 -9.093 1.00 74.69 98 LEU A N 1
ATOM 755 C CA . LEU A 1 98 ? 15.020 6.068 -10.312 1.00 74.69 98 LEU A CA 1
ATOM 756 C C . LEU A 1 98 ? 14.461 6.723 -11.589 1.00 74.69 98 LEU A C 1
ATOM 758 O O . LEU A 1 98 ? 15.130 6.687 -12.614 1.00 74.69 98 LEU A O 1
ATOM 762 N N . TYR A 1 99 ? 13.300 7.394 -11.536 1.00 70.50 99 TYR A N 1
ATOM 763 C CA . TYR A 1 99 ? 12.776 8.178 -12.672 1.00 70.50 99 TYR A CA 1
ATOM 764 C C . TYR A 1 99 ? 13.509 9.510 -12.883 1.00 70.50 99 TYR A C 1
ATOM 766 O O . TYR A 1 99 ? 13.255 10.197 -13.873 1.00 70.50 99 TYR A O 1
ATOM 774 N N . ARG A 1 100 ? 14.333 9.938 -11.921 1.00 70.06 100 ARG A N 1
ATOM 775 C CA . ARG A 1 100 ? 14.985 11.256 -11.910 1.00 70.06 100 ARG A CA 1
ATOM 776 C C . ARG A 1 100 ? 16.484 11.188 -12.118 1.00 70.06 100 ARG A C 1
ATOM 778 O O . ARG A 1 100 ? 17.054 12.199 -12.513 1.00 70.06 100 ARG A O 1
ATOM 785 N N . LYS A 1 101 ? 17.115 10.043 -11.847 1.00 66.88 101 LYS A N 1
ATOM 786 C CA . LYS A 1 101 ? 18.539 9.848 -12.117 1.00 66.88 101 LYS A CA 1
ATOM 787 C C . LYS A 1 101 ? 18.784 10.078 -13.603 1.00 66.88 101 LYS A C 1
ATOM 789 O O . LYS A 1 101 ? 18.307 9.306 -14.430 1.00 66.88 101 LYS A O 1
ATOM 794 N N . SER A 1 102 ? 19.520 11.142 -13.918 1.00 55.38 102 SER A N 1
ATOM 795 C CA . SER A 1 102 ? 20.077 11.288 -15.253 1.00 55.38 102 SER A CA 1
ATOM 796 C C . SER A 1 102 ? 21.149 10.226 -15.409 1.00 55.38 102 SER A C 1
ATOM 798 O O . SER A 1 102 ? 22.013 10.081 -14.538 1.00 55.38 102 SER A O 1
ATOM 800 N N . LYS A 1 103 ? 21.012 9.404 -16.449 1.00 58.00 103 LYS A N 1
ATOM 801 C CA . LYS A 1 103 ? 22.104 8.668 -17.089 1.00 58.00 103 LYS A CA 1
ATOM 802 C C . LYS A 1 103 ? 21.587 7.861 -18.271 1.00 58.00 103 LYS A C 1
ATOM 804 O O . LYS A 1 103 ? 20.463 7.376 -18.291 1.00 58.00 103 LYS A O 1
ATOM 809 N N . GLU A 1 104 ? 22.485 7.722 -19.229 1.00 55.56 104 GLU A N 1
ATOM 810 C CA . GLU A 1 104 ? 22.311 7.230 -20.595 1.00 55.56 104 GLU A CA 1
ATOM 811 C C . GLU A 1 104 ? 22.115 5.699 -20.706 1.00 55.56 104 GLU A C 1
ATOM 813 O O . GLU A 1 104 ? 22.156 5.171 -21.812 1.00 55.56 104 GLU A O 1
ATOM 818 N N . ASN A 1 105 ? 21.924 4.963 -19.595 1.00 64.62 105 ASN A N 1
ATOM 819 C CA . ASN A 1 105 ? 21.883 3.491 -19.602 1.00 64.62 105 ASN A CA 1
ATOM 820 C C . ASN A 1 105 ? 20.965 2.889 -18.508 1.00 64.62 105 ASN A C 1
ATOM 822 O O . ASN A 1 105 ? 20.945 3.336 -17.358 1.00 64.62 105 ASN A O 1
ATOM 826 N N . THR A 1 106 ? 20.238 1.836 -18.886 1.00 78.94 106 THR A N 1
ATOM 827 C CA . THR A 1 106 ? 19.324 1.012 -18.087 1.00 78.94 106 THR A CA 1
ATOM 828 C C . THR A 1 106 ? 19.981 0.150 -17.006 1.00 78.94 106 THR A C 1
ATOM 830 O O . THR A 1 106 ? 19.303 -0.181 -16.035 1.00 78.94 106 THR A O 1
ATOM 833 N N . ASP A 1 107 ? 21.270 -0.185 -17.104 1.00 83.44 107 ASP A N 1
ATOM 834 C CA . ASP A 1 107 ? 21.918 -1.175 -16.216 1.00 83.44 107 ASP A CA 1
ATOM 835 C C . ASP A 1 107 ? 21.824 -0.832 -14.720 1.00 83.44 107 ASP A C 1
ATOM 837 O O . ASP A 1 107 ? 21.494 -1.675 -13.888 1.00 83.44 107 ASP A O 1
ATOM 841 N N . ASN A 1 108 ? 22.028 0.437 -14.356 1.00 80.69 108 ASN A N 1
ATOM 842 C CA . ASN A 1 108 ? 21.926 0.875 -12.957 1.00 80.69 108 ASN A CA 1
ATOM 843 C C . ASN A 1 108 ? 20.498 0.765 -12.403 1.00 80.69 108 ASN A C 1
ATOM 845 O O . ASN A 1 108 ? 20.308 0.599 -11.197 1.00 80.69 108 ASN A O 1
ATOM 849 N N . VAL A 1 109 ? 19.493 0.914 -13.272 1.00 85.44 109 VAL A N 1
ATOM 850 C CA . VAL A 1 109 ? 18.088 0.732 -12.899 1.00 85.44 109 VAL A CA 1
ATOM 851 C C . VAL A 1 109 ? 17.817 -0.751 -12.673 1.00 85.44 109 VAL A C 1
ATOM 853 O O . VAL A 1 109 ? 17.194 -1.089 -11.671 1.00 85.44 109 VAL A O 1
ATOM 856 N N . ILE A 1 110 ? 18.325 -1.619 -13.554 1.00 90.06 110 ILE A N 1
ATOM 857 C CA . ILE A 1 110 ? 18.180 -3.077 -13.449 1.00 90.06 110 ILE A CA 1
ATOM 858 C C . ILE A 1 110 ? 18.757 -3.576 -12.122 1.00 90.06 110 ILE A C 1
ATOM 860 O O . ILE A 1 110 ? 18.011 -4.166 -11.348 1.00 90.06 110 ILE A O 1
ATOM 864 N N . ILE A 1 111 ? 20.008 -3.225 -11.796 1.00 89.88 111 ILE A N 1
ATOM 865 C CA . ILE A 1 111 ? 20.670 -3.639 -10.543 1.00 89.88 111 ILE A CA 1
ATOM 866 C C . ILE A 1 111 ? 19.829 -3.266 -9.314 1.00 89.88 111 ILE A C 1
ATOM 868 O O . ILE A 1 111 ? 19.659 -4.068 -8.399 1.00 89.88 111 ILE A O 1
ATOM 872 N N . LYS A 1 112 ? 19.269 -2.048 -9.282 1.00 89.62 112 LYS A N 1
ATOM 873 C CA . LYS A 1 112 ? 18.427 -1.619 -8.155 1.00 89.62 112 LYS A CA 1
ATOM 874 C C . LYS A 1 112 ? 17.079 -2.321 -8.108 1.00 89.62 112 LYS A C 1
ATOM 876 O O . LYS A 1 112 ? 16.587 -2.594 -7.019 1.00 89.62 112 LYS A O 1
ATOM 881 N N . ILE A 1 113 ? 16.478 -2.609 -9.258 1.00 91.94 113 ILE A N 1
ATOM 882 C CA . ILE A 1 113 ? 15.247 -3.397 -9.315 1.00 91.94 113 ILE A CA 1
ATOM 883 C C . ILE A 1 113 ? 15.505 -4.811 -8.788 1.00 91.94 113 ILE A C 1
ATOM 885 O O . ILE A 1 113 ? 14.724 -5.287 -7.973 1.00 91.94 113 ILE A O 1
ATOM 889 N N . GLU A 1 114 ? 16.591 -5.453 -9.209 1.00 93.38 114 GLU A N 1
ATOM 890 C CA . GLU A 1 114 ? 16.965 -6.796 -8.754 1.00 93.38 114 GLU A CA 1
ATOM 891 C C . GLU A 1 114 ? 17.200 -6.823 -7.240 1.00 93.38 114 GLU A C 1
ATOM 893 O O . GLU A 1 114 ? 16.571 -7.621 -6.552 1.00 93.38 114 GLU A O 1
ATOM 898 N N . GLU A 1 115 ? 17.954 -5.863 -6.694 1.00 94.00 115 GLU A N 1
ATOM 899 C CA . GLU A 1 115 ? 18.178 -5.734 -5.245 1.00 94.00 115 GLU A CA 1
ATOM 900 C C . GLU A 1 115 ? 16.865 -5.681 -4.441 1.00 94.00 115 GLU A C 1
ATOM 902 O O . GLU A 1 115 ? 16.724 -6.348 -3.415 1.00 94.00 115 GLU A O 1
ATOM 907 N N . TYR A 1 116 ? 15.873 -4.918 -4.912 1.00 94.31 116 TYR A N 1
ATOM 908 C CA . TYR A 1 116 ? 14.577 -4.826 -4.234 1.00 94.31 116 TYR A CA 1
ATOM 909 C C . TYR A 1 116 ? 13.773 -6.134 -4.280 1.00 94.31 116 TYR A C 1
ATOM 911 O O . TYR A 1 116 ? 12.953 -6.392 -3.396 1.00 94.31 116 TYR A O 1
ATOM 919 N N . PHE A 1 117 ? 13.970 -6.954 -5.311 1.00 94.50 117 PHE A N 1
ATOM 920 C CA . PHE A 1 117 ? 13.269 -8.227 -5.470 1.00 94.50 117 PHE A CA 1
ATOM 921 C C . PHE A 1 117 ? 14.006 -9.403 -4.816 1.00 94.50 117 PHE A C 1
ATOM 923 O O . PHE A 1 117 ? 13.342 -10.371 -4.440 1.00 94.50 117 PHE A O 1
ATOM 930 N N . ASP A 1 118 ? 15.320 -9.304 -4.616 1.00 94.69 118 ASP A N 1
ATOM 931 C CA . ASP A 1 118 ? 16.117 -10.300 -3.895 1.00 94.69 118 ASP A CA 1
ATOM 932 C C . ASP A 1 118 ? 15.832 -10.286 -2.383 1.00 94.69 118 ASP A C 1
ATOM 934 O O . ASP A 1 118 ? 15.806 -11.344 -1.752 1.00 94.69 118 ASP A O 1
ATOM 938 N N . ASP A 1 119 ? 15.525 -9.115 -1.808 1.00 95.88 119 ASP A N 1
ATOM 939 C CA . ASP A 1 119 ? 15.126 -8.968 -0.400 1.00 95.88 119 ASP A CA 1
ATOM 940 C C . ASP A 1 119 ? 13.796 -8.211 -0.245 1.00 95.88 119 ASP A C 1
ATOM 942 O O . ASP A 1 119 ? 13.708 -7.075 0.233 1.00 95.88 119 ASP A O 1
ATOM 946 N N . ILE A 1 120 ? 12.706 -8.880 -0.634 1.00 95.62 120 ILE A N 1
ATOM 947 C CA . ILE A 1 120 ? 11.345 -8.332 -0.510 1.00 95.62 120 ILE A CA 1
ATOM 948 C C . ILE A 1 120 ? 11.013 -7.959 0.942 1.00 95.62 120 ILE A C 1
ATOM 950 O O . ILE A 1 120 ? 10.257 -7.013 1.157 1.00 95.62 120 ILE A O 1
ATOM 954 N N . ALA A 1 121 ? 11.546 -8.678 1.937 1.00 94.25 121 ALA A N 1
ATOM 955 C CA . ALA A 1 121 ? 11.249 -8.414 3.344 1.00 94.25 121 ALA A CA 1
ATOM 956 C C . ALA A 1 121 ? 11.767 -7.037 3.779 1.00 94.25 121 ALA A C 1
ATOM 958 O O . ALA A 1 121 ? 11.051 -6.302 4.464 1.00 94.25 121 ALA A O 1
ATOM 959 N N . GLN A 1 122 ? 12.958 -6.658 3.315 1.00 92.12 122 GLN A N 1
ATOM 960 C CA . GLN A 1 122 ? 13.553 -5.350 3.579 1.00 92.12 122 GLN A CA 1
ATOM 961 C C . GLN A 1 122 ? 12.969 -4.224 2.701 1.00 92.12 122 GLN A C 1
ATOM 963 O O . GLN A 1 122 ? 12.873 -3.064 3.140 1.00 92.12 122 GLN A O 1
ATOM 968 N N . TYR A 1 123 ? 12.557 -4.560 1.473 1.00 93.06 123 TYR A N 1
ATOM 969 C CA . TYR A 1 123 ? 12.178 -3.610 0.417 1.00 93.06 123 TYR A CA 1
ATOM 970 C C . TYR A 1 123 ? 10.691 -3.631 0.032 1.00 93.06 123 TYR A C 1
ATOM 972 O O . TYR A 1 123 ? 10.317 -3.219 -1.064 1.00 93.06 123 TYR A O 1
ATOM 980 N N . GLN A 1 124 ? 9.808 -4.036 0.949 1.00 93.25 124 GLN A N 1
ATOM 981 C CA . GLN A 1 124 ? 8.364 -4.206 0.705 1.00 93.25 124 GLN A CA 1
ATOM 982 C C . GLN A 1 124 ? 7.700 -3.016 -0.014 1.00 93.25 124 GLN A C 1
ATOM 984 O O . GLN A 1 124 ? 6.851 -3.200 -0.890 1.00 93.25 124 GLN A O 1
ATOM 989 N N . ILE A 1 125 ? 8.086 -1.786 0.343 1.00 90.06 125 ILE A N 1
ATOM 990 C CA . ILE A 1 125 ? 7.531 -0.550 -0.226 1.00 90.06 125 ILE A CA 1
ATOM 991 C C . ILE A 1 125 ? 7.996 -0.360 -1.670 1.00 90.06 125 ILE A C 1
ATOM 993 O O . ILE A 1 125 ? 7.173 -0.093 -2.549 1.00 90.06 125 ILE A O 1
ATOM 997 N N . GLN A 1 126 ? 9.297 -0.504 -1.924 1.00 91.19 126 GLN A N 1
ATOM 998 C CA . GLN A 1 126 ? 9.884 -0.389 -3.255 1.00 91.19 126 GLN A CA 1
ATOM 999 C C . GLN A 1 126 ? 9.342 -1.483 -4.175 1.00 91.19 126 GLN A C 1
ATOM 1001 O O . GLN A 1 126 ? 8.863 -1.176 -5.269 1.00 91.19 126 GLN A O 1
ATOM 1006 N N . THR A 1 127 ? 9.298 -2.727 -3.698 1.00 92.62 127 THR A N 1
ATOM 1007 C CA . THR A 1 127 ? 8.725 -3.867 -4.422 1.00 92.62 127 THR A CA 1
ATOM 1008 C C . THR A 1 127 ? 7.264 -3.603 -4.771 1.00 92.62 127 THR A C 1
ATOM 1010 O O . THR A 1 127 ? 6.896 -3.673 -5.944 1.00 92.62 127 THR A O 1
ATOM 1013 N N . GLY A 1 128 ? 6.443 -3.172 -3.806 1.00 89.25 128 GLY A N 1
ATOM 1014 C CA . GLY A 1 128 ? 5.050 -2.791 -4.057 1.00 89.25 128 GLY A CA 1
ATOM 1015 C C . GLY A 1 128 ? 4.908 -1.702 -5.130 1.00 89.25 128 GLY A C 1
ATOM 1016 O O . GLY A 1 128 ? 4.080 -1.817 -6.033 1.00 89.25 128 GLY A O 1
ATOM 1017 N N . ARG A 1 129 ? 5.752 -0.662 -5.104 1.00 87.56 129 ARG A N 1
ATOM 1018 C CA . ARG A 1 129 ? 5.759 0.418 -6.113 1.00 87.56 129 ARG A CA 1
ATOM 1019 C C . ARG A 1 129 ? 6.189 -0.063 -7.505 1.00 87.56 129 ARG A C 1
ATOM 1021 O O . ARG A 1 129 ? 5.613 0.376 -8.507 1.00 87.56 129 ARG A O 1
ATOM 1028 N N . LEU A 1 130 ? 7.168 -0.960 -7.589 1.00 90.25 130 LEU A N 1
ATOM 1029 C CA . LEU A 1 130 ? 7.625 -1.535 -8.856 1.00 90.25 130 LEU A CA 1
ATOM 1030 C C . LEU A 1 130 ? 6.576 -2.470 -9.465 1.00 90.25 130 LEU A C 1
ATOM 1032 O O . LEU A 1 130 ? 6.310 -2.383 -10.663 1.00 90.25 130 LEU A O 1
ATOM 1036 N N . MET A 1 131 ? 5.880 -3.261 -8.643 1.00 89.81 131 MET A N 1
ATOM 1037 C CA . MET A 1 131 ? 4.752 -4.091 -9.088 1.00 89.81 131 MET A CA 1
ATOM 1038 C C . MET A 1 131 ? 3.635 -3.251 -9.725 1.00 89.81 131 MET A C 1
ATOM 1040 O O . MET A 1 131 ? 3.069 -3.639 -10.745 1.00 89.81 131 MET A O 1
ATOM 1044 N N . ILE A 1 132 ? 3.340 -2.069 -9.170 1.00 86.31 132 ILE A N 1
ATOM 1045 C CA . ILE A 1 132 ? 2.386 -1.119 -9.770 1.00 86.31 132 ILE A CA 1
ATOM 1046 C C . ILE A 1 132 ? 2.916 -0.600 -11.113 1.00 86.31 132 ILE A C 1
ATOM 1048 O O . ILE A 1 132 ? 2.168 -0.475 -12.084 1.00 86.31 132 ILE A O 1
ATOM 1052 N N . SER A 1 133 ? 4.219 -0.326 -11.189 1.00 87.94 133 SER A N 1
ATOM 1053 C CA . SER A 1 133 ? 4.868 0.205 -12.393 1.00 87.94 133 SER A CA 1
ATOM 1054 C C . SER A 1 133 ? 4.823 -0.770 -13.578 1.00 87.94 133 SER A C 1
ATOM 1056 O O . SER A 1 133 ? 4.774 -0.305 -14.718 1.00 87.94 133 SER A O 1
ATOM 1058 N N . CYS A 1 134 ? 4.732 -2.082 -13.321 1.00 90.44 134 CYS A N 1
ATOM 1059 C CA . CYS A 1 134 ? 4.536 -3.115 -14.346 1.00 90.44 134 CYS A CA 1
ATOM 1060 C C . CYS A 1 134 ? 3.198 -3.010 -15.101 1.00 90.44 134 CYS A C 1
ATOM 1062 O O . CYS A 1 134 ? 3.089 -3.525 -16.215 1.00 90.44 134 CYS A O 1
ATOM 1064 N N . GLY A 1 135 ? 2.183 -2.343 -14.536 1.00 86.75 135 GLY A N 1
ATOM 1065 C CA . GLY A 1 135 ? 0.911 -2.120 -15.226 1.00 86.75 135 GLY A CA 1
ATOM 1066 C C . GLY A 1 135 ? 1.104 -1.316 -16.511 1.00 86.75 135 GLY A C 1
ATOM 1067 O O . GLY A 1 135 ? 1.742 -0.260 -16.493 1.00 86.75 135 GLY A O 1
ATOM 1068 N N . ASP A 1 136 ? 0.566 -1.817 -17.625 1.00 86.88 136 ASP A N 1
ATOM 1069 C CA . ASP A 1 136 ? 0.667 -1.218 -18.963 1.00 86.88 136 ASP A CA 1
ATOM 1070 C C . ASP A 1 136 ? 2.104 -0.916 -19.435 1.00 86.88 136 ASP A C 1
ATOM 1072 O O . ASP A 1 136 ? 2.315 -0.026 -20.263 1.00 86.88 136 ASP A O 1
ATOM 1076 N N . LEU A 1 137 ? 3.113 -1.647 -18.942 1.00 91.19 137 LEU A N 1
ATOM 1077 C CA . LEU A 1 137 ? 4.524 -1.379 -19.251 1.00 91.19 137 LEU A CA 1
ATOM 1078 C C . LEU A 1 137 ? 4.807 -1.318 -20.760 1.00 91.19 137 LEU A C 1
ATOM 1080 O O . LEU A 1 137 ? 5.418 -0.363 -21.237 1.00 91.19 137 LEU A O 1
ATOM 1084 N N . ASN A 1 138 ? 4.292 -2.283 -21.524 1.00 90.56 138 ASN A N 1
ATOM 1085 C CA . ASN A 1 138 ? 4.475 -2.328 -22.978 1.00 90.56 138 ASN A CA 1
ATOM 1086 C C . ASN A 1 138 ? 3.885 -1.094 -23.673 1.00 90.56 138 ASN A C 1
ATOM 1088 O O . ASN A 1 138 ? 4.497 -0.539 -24.582 1.00 90.56 138 ASN A O 1
ATOM 1092 N N . LYS A 1 139 ? 2.717 -0.627 -23.218 1.00 90.75 139 LYS A N 1
ATOM 1093 C CA . LYS A 1 139 ? 2.072 0.581 -23.743 1.00 90.75 139 LYS A CA 1
ATOM 1094 C C . LYS A 1 139 ? 2.883 1.831 -23.395 1.00 90.75 139 LYS A C 1
ATOM 1096 O O . LYS A 1 139 ? 3.095 2.671 -24.265 1.00 90.75 139 LYS A O 1
ATOM 1101 N N . LYS A 1 140 ? 3.369 1.940 -22.153 1.00 90.69 140 LYS A N 1
ATOM 1102 C CA . LYS A 1 140 ? 4.228 3.049 -21.699 1.00 90.69 140 LYS A CA 1
ATOM 1103 C C . LYS A 1 140 ? 5.514 3.133 -22.527 1.00 90.69 140 LYS A C 1
ATOM 1105 O O . LYS A 1 140 ? 5.839 4.209 -23.023 1.00 90.69 140 LYS A O 1
ATOM 1110 N N . LEU A 1 141 ? 6.186 1.999 -22.741 1.00 91.50 141 LEU A N 1
ATOM 1111 C CA . LEU A 1 141 ? 7.382 1.911 -23.582 1.00 91.50 141 LEU A CA 1
ATOM 1112 C C . LEU A 1 141 ? 7.095 2.258 -25.041 1.00 91.50 141 LEU A C 1
ATOM 1114 O O . LEU A 1 141 ? 7.853 3.006 -25.652 1.00 91.50 141 LEU A O 1
ATOM 1118 N N . HIS A 1 142 ? 5.994 1.753 -25.600 1.00 91.69 142 HIS A N 1
ATOM 1119 C CA . HIS A 1 142 ? 5.617 2.039 -26.980 1.00 91.69 142 HIS A CA 1
ATOM 1120 C C . HIS A 1 142 ? 5.410 3.540 -27.225 1.00 91.69 142 HIS A C 1
ATOM 1122 O O . HIS A 1 142 ? 5.998 4.088 -28.156 1.00 91.69 142 HIS A O 1
ATOM 1128 N N . ILE A 1 143 ? 4.653 4.214 -26.349 1.00 88.81 143 ILE A N 1
ATOM 1129 C CA . ILE A 1 143 ? 4.429 5.669 -26.413 1.00 88.81 143 ILE A CA 1
ATOM 1130 C C . ILE A 1 143 ? 5.762 6.423 -26.369 1.00 88.81 143 ILE A C 1
ATOM 1132 O O . ILE A 1 143 ? 5.971 7.371 -27.124 1.00 88.81 143 ILE A O 1
ATOM 1136 N N . GLN A 1 144 ? 6.679 5.999 -25.498 1.00 88.38 144 GLN A N 1
ATOM 1137 C CA . GLN A 1 144 ? 7.959 6.681 -25.354 1.00 88.38 144 GLN A CA 1
ATOM 1138 C C . GLN A 1 144 ? 8.881 6.493 -26.553 1.00 88.38 144 GLN A C 1
ATOM 1140 O O . GLN A 1 144 ? 9.459 7.470 -27.022 1.00 88.38 144 GLN A O 1
ATOM 1145 N N . ARG A 1 145 ? 8.965 5.274 -27.096 1.00 89.00 145 ARG A N 1
ATOM 1146 C CA . ARG A 1 145 ? 9.734 4.994 -28.317 1.00 89.00 145 ARG A CA 1
ATOM 1147 C C . ARG A 1 145 ? 9.207 5.802 -29.499 1.00 89.00 145 ARG A C 1
ATOM 1149 O O . ARG A 1 145 ? 9.995 6.408 -30.212 1.00 89.00 145 ARG A O 1
ATOM 1156 N N . GLN A 1 146 ? 7.885 5.871 -29.675 1.00 88.06 146 GLN A N 1
ATOM 1157 C CA . GLN A 1 146 ? 7.286 6.680 -30.742 1.00 88.06 146 GLN A CA 1
ATOM 1158 C C . GLN A 1 146 ? 7.676 8.156 -30.639 1.00 88.06 146 GLN A C 1
ATOM 1160 O O . GLN A 1 146 ? 8.055 8.748 -31.642 1.00 88.06 146 GLN A O 1
ATOM 1165 N N . ALA A 1 147 ? 7.628 8.739 -29.440 1.00 85.88 147 ALA A N 1
ATOM 1166 C CA . ALA A 1 147 ? 7.986 10.141 -29.250 1.00 85.88 147 ALA A CA 1
ATOM 1167 C C . ALA A 1 147 ? 9.482 10.416 -29.490 1.00 85.88 147 ALA A C 1
ATOM 1169 O O . ALA A 1 147 ? 9.813 11.475 -30.012 1.00 85.88 147 ALA A O 1
ATOM 1170 N N . ILE A 1 148 ? 10.373 9.473 -29.149 1.00 83.88 148 ILE A N 1
ATOM 1171 C CA . ILE A 1 148 ? 11.825 9.577 -29.411 1.00 83.88 148 ILE A CA 1
ATOM 1172 C C . ILE A 1 148 ? 12.122 9.599 -30.913 1.00 83.88 148 ILE A C 1
ATOM 1174 O O . ILE A 1 148 ? 13.028 10.304 -31.345 1.00 83.88 148 ILE A O 1
ATOM 1178 N N . HIS A 1 149 ? 11.348 8.866 -31.713 1.00 81.12 149 HIS A N 1
ATOM 1179 C CA . HIS A 1 149 ? 11.525 8.807 -33.165 1.00 81.12 149 HIS A CA 1
ATOM 1180 C C . HIS A 1 149 ? 10.800 9.924 -33.938 1.00 81.12 149 HIS A C 1
ATOM 1182 O O . HIS A 1 149 ? 10.923 9.992 -35.159 1.00 81.12 149 HIS A O 1
ATOM 1188 N N . GLN A 1 150 ? 10.044 10.800 -33.270 1.00 83.00 150 GLN A N 1
ATOM 1189 C CA . GLN A 1 150 ? 9.385 11.938 -33.915 1.00 83.00 150 GLN A CA 1
ATOM 1190 C C . GLN A 1 150 ? 10.318 13.154 -33.948 1.00 83.00 150 GLN A C 1
ATOM 1192 O O . GLN A 1 150 ? 10.485 13.842 -32.943 1.00 83.00 150 GLN A O 1
ATOM 1197 N N . GLU A 1 151 ? 10.871 13.455 -35.128 1.00 58.88 151 GLU A N 1
ATOM 1198 C CA . GLU A 1 151 ? 11.841 14.545 -35.361 1.00 58.88 151 GLU A CA 1
ATOM 1199 C C . GLU A 1 151 ? 11.348 15.941 -34.924 1.00 58.88 151 GLU A C 1
ATOM 1201 O O . GLU A 1 151 ? 12.149 16.826 -34.634 1.00 58.88 151 GLU A O 1
ATOM 1206 N N . SER A 1 152 ? 10.031 16.150 -34.829 1.00 64.38 152 SER A N 1
ATOM 1207 C CA . SER A 1 152 ? 9.419 17.425 -34.432 1.00 64.38 152 SER A CA 1
ATOM 1208 C C . SER A 1 152 ? 9.339 17.664 -32.918 1.00 64.38 152 SER A C 1
ATOM 1210 O O . SER A 1 152 ? 8.985 18.767 -32.493 1.00 64.38 152 SER A O 1
ATOM 1212 N N . THR A 1 153 ? 9.596 16.655 -32.084 1.00 72.00 153 THR A N 1
ATOM 1213 C CA . THR A 1 153 ? 9.287 16.723 -30.650 1.00 72.00 153 THR A CA 1
ATOM 1214 C C . THR A 1 153 ? 10.527 17.097 -29.834 1.00 72.00 153 THR A C 1
ATOM 1216 O O . THR A 1 153 ? 11.453 16.306 -29.684 1.00 72.00 153 THR A O 1
ATOM 1219 N N . LYS A 1 154 ? 10.540 18.294 -29.227 1.00 76.94 154 LYS A N 1
ATOM 1220 C CA . LYS A 1 154 ? 11.548 18.649 -28.209 1.00 76.94 154 LYS A CA 1
ATOM 1221 C C . LYS A 1 154 ? 11.289 17.855 -26.925 1.00 76.94 154 LYS A C 1
ATOM 1223 O O . LYS A 1 154 ? 10.406 18.207 -26.143 1.00 76.94 154 LYS A O 1
ATOM 1228 N N . LEU A 1 155 ? 12.049 16.785 -26.713 1.00 82.56 155 LEU A N 1
ATOM 1229 C CA . LEU A 1 155 ? 11.968 15.960 -25.507 1.00 82.56 155 LEU A CA 1
ATOM 1230 C C . LEU A 1 155 ? 12.817 16.539 -24.372 1.00 82.56 155 LEU A C 1
ATOM 1232 O O . LEU A 1 155 ? 13.891 17.092 -24.591 1.00 82.56 155 LEU A O 1
ATOM 1236 N N . THR A 1 156 ? 12.322 16.405 -23.142 1.00 82.81 156 THR A N 1
ATOM 1237 C CA . THR A 1 156 ? 13.028 16.840 -21.930 1.00 82.81 156 THR A CA 1
ATOM 1238 C C . THR A 1 156 ? 13.892 15.714 -21.367 1.00 82.81 156 THR A C 1
ATOM 1240 O O . THR A 1 156 ? 13.618 14.539 -21.592 1.00 82.81 156 THR A O 1
ATOM 1243 N N . GLU A 1 157 ? 14.890 16.044 -20.550 1.00 80.31 157 GLU A N 1
ATOM 1244 C CA . GLU A 1 157 ? 15.694 15.051 -19.818 1.00 80.31 157 GLU A CA 1
ATOM 1245 C C . GLU A 1 157 ? 14.820 14.107 -18.971 1.00 80.31 157 GLU A C 1
ATOM 1247 O O . GLU A 1 157 ? 14.981 12.889 -18.990 1.00 80.31 157 GLU A O 1
ATOM 1252 N N . MET A 1 158 ? 13.795 14.654 -18.308 1.00 81.00 158 MET A N 1
ATOM 1253 C CA . MET A 1 158 ? 12.829 13.863 -17.542 1.00 81.00 158 MET A CA 1
ATOM 1254 C C . MET A 1 158 ? 12.083 12.837 -18.411 1.00 81.00 158 MET A C 1
ATOM 1256 O O . MET A 1 158 ? 11.661 11.794 -17.907 1.00 81.00 158 MET A O 1
ATOM 1260 N N . PHE A 1 159 ? 11.892 13.115 -19.702 1.00 84.50 159 PHE A N 1
ATOM 1261 C CA . PHE A 1 159 ? 11.304 12.152 -20.625 1.00 84.50 159 PHE A CA 1
ATOM 1262 C C . PHE A 1 159 ? 12.227 10.946 -20.830 1.00 84.50 159 PHE A C 1
ATOM 1264 O O . PHE A 1 159 ? 11.780 9.808 -20.683 1.00 84.50 159 PHE A O 1
ATOM 1271 N N . PHE A 1 160 ? 13.511 11.192 -21.098 1.00 83.62 160 PHE A N 1
ATOM 1272 C CA . PHE A 1 160 ? 14.511 10.137 -21.265 1.00 83.62 160 PHE A CA 1
ATOM 1273 C C . PHE A 1 160 ? 14.705 9.321 -19.985 1.00 83.62 160 PHE A C 1
ATOM 1275 O O . PHE A 1 160 ? 14.724 8.095 -20.048 1.00 83.62 160 PHE A O 1
ATOM 1282 N N . ASN A 1 161 ? 14.726 9.956 -18.812 1.00 83.75 161 ASN A N 1
ATOM 1283 C CA . ASN A 1 161 ? 14.850 9.230 -17.544 1.00 83.75 161 ASN A CA 1
ATOM 1284 C C . ASN A 1 161 ? 13.660 8.283 -17.309 1.00 83.75 161 ASN A C 1
ATOM 1286 O O . ASN A 1 161 ? 13.836 7.142 -16.881 1.00 83.75 161 ASN A O 1
ATOM 1290 N N . LYS A 1 162 ? 12.436 8.708 -17.661 1.00 85.88 162 LYS A N 1
ATOM 1291 C CA . LYS A 1 162 ? 11.260 7.822 -17.636 1.00 85.88 162 LYS A CA 1
ATOM 1292 C C . LYS A 1 162 ? 11.394 6.661 -18.623 1.00 85.88 162 LYS A C 1
ATOM 1294 O O . LYS A 1 162 ? 10.934 5.568 -18.305 1.00 85.88 162 LYS A O 1
ATOM 1299 N N . TYR A 1 163 ? 11.980 6.897 -19.795 1.00 88.06 163 TYR A N 1
ATOM 1300 C CA . TYR A 1 163 ? 12.248 5.848 -20.777 1.00 88.06 163 TYR A CA 1
ATOM 1301 C C . TYR A 1 163 ? 13.229 4.804 -20.258 1.00 88.06 163 TYR A C 1
ATOM 1303 O O . TYR A 1 163 ? 12.876 3.627 -20.210 1.00 88.06 163 TYR A O 1
ATOM 1311 N N . TYR A 1 164 ? 14.398 5.222 -19.776 1.00 87.38 164 TYR A N 1
ATOM 1312 C CA . TYR A 1 164 ? 15.384 4.297 -19.218 1.00 87.38 164 TYR A CA 1
ATOM 1313 C C . TYR A 1 164 ? 14.853 3.545 -17.997 1.00 87.38 164 TYR A C 1
ATOM 1315 O O . TYR A 1 164 ? 15.127 2.358 -17.846 1.00 87.38 164 TYR A O 1
ATOM 1323 N N . PHE A 1 165 ? 14.023 4.183 -17.167 1.00 89.75 165 PHE A N 1
ATOM 1324 C CA . PHE A 1 165 ? 13.354 3.488 -16.074 1.00 89.75 165 PHE A CA 1
ATOM 1325 C C . PHE A 1 165 ? 12.454 2.346 -16.572 1.00 89.75 165 PHE A C 1
ATOM 1327 O O . PHE A 1 165 ? 12.597 1.209 -16.125 1.00 89.75 165 PHE A O 1
ATOM 1334 N N . TYR A 1 166 ? 11.525 2.623 -17.495 1.00 91.06 166 TYR A N 1
ATOM 1335 C CA . TYR A 1 166 ? 10.616 1.585 -17.989 1.00 91.06 166 TYR A CA 1
ATOM 1336 C C . TYR A 1 166 ? 11.347 0.518 -18.801 1.00 91.06 166 TYR A C 1
ATOM 1338 O O . TYR A 1 166 ? 10.955 -0.646 -18.758 1.00 91.06 166 TYR A O 1
ATOM 1346 N N . GLN A 1 167 ? 12.405 0.900 -19.514 1.00 91.25 167 GLN A N 1
ATOM 1347 C CA . GLN A 1 167 ? 13.228 -0.035 -20.268 1.00 91.25 167 GLN A CA 1
ATOM 1348 C C . GLN A 1 167 ? 13.981 -0.966 -19.307 1.00 91.25 167 GLN A C 1
ATOM 1350 O O . GLN A 1 167 ? 13.849 -2.175 -19.436 1.00 91.25 167 GLN A O 1
ATOM 1355 N N . GLY A 1 168 ? 14.614 -0.441 -18.251 1.00 91.62 168 GLY A N 1
ATOM 1356 C CA . GLY A 1 168 ? 15.225 -1.263 -17.199 1.00 91.62 168 GLY A CA 1
ATOM 1357 C C . GLY A 1 168 ? 14.215 -2.154 -16.460 1.00 91.62 168 GLY A C 1
ATOM 1358 O O . GLY A 1 168 ? 14.484 -3.324 -16.192 1.00 91.62 168 GLY A O 1
ATOM 1359 N N . LEU A 1 169 ? 13.004 -1.655 -16.192 1.00 91.88 169 LEU A N 1
ATOM 1360 C CA . LEU A 1 169 ? 11.927 -2.463 -15.610 1.00 91.88 169 LEU A CA 1
ATOM 1361 C C . LEU A 1 169 ? 11.494 -3.619 -16.528 1.00 91.88 169 LEU A C 1
ATOM 1363 O O . LEU A 1 169 ? 11.174 -4.704 -16.047 1.00 91.88 169 LEU A O 1
ATOM 1367 N N . TYR A 1 170 ? 11.494 -3.404 -17.842 1.00 93.31 170 TYR A N 1
ATOM 1368 C CA . TYR A 1 170 ? 11.234 -4.455 -18.823 1.00 93.31 170 TYR A CA 1
ATOM 1369 C C . TYR A 1 170 ? 12.392 -5.462 -18.900 1.00 93.31 170 TYR A C 1
ATOM 1371 O O . TYR A 1 170 ? 12.154 -6.672 -18.840 1.00 93.31 170 TYR A O 1
ATOM 1379 N N . ASP A 1 171 ? 13.628 -4.968 -18.975 1.00 93.25 171 ASP A N 1
ATOM 1380 C CA . ASP A 1 171 ? 14.836 -5.772 -19.183 1.00 93.25 171 ASP A CA 1
ATOM 1381 C C . ASP A 1 171 ? 15.203 -6.621 -17.958 1.00 93.25 171 ASP A C 1
ATOM 1383 O O . ASP A 1 171 ? 15.581 -7.779 -18.121 1.00 93.25 171 ASP A O 1
ATOM 1387 N N . SER A 1 172 ? 14.961 -6.126 -16.737 1.00 93.38 172 SER A N 1
ATOM 1388 C CA . SER A 1 172 ? 15.095 -6.913 -15.491 1.00 93.38 172 SER A CA 1
ATOM 1389 C C . SER A 1 172 ? 14.175 -8.142 -15.436 1.00 93.38 172 SER A C 1
ATOM 1391 O O . SER A 1 172 ? 14.345 -9.037 -14.613 1.00 93.38 172 SER A O 1
ATOM 1393 N N . GLY A 1 173 ? 13.136 -8.198 -16.277 1.00 92.56 173 GLY A N 1
ATOM 1394 C CA . GLY A 1 173 ? 12.226 -9.337 -16.355 1.00 92.56 173 GLY A CA 1
ATOM 1395 C C . GLY A 1 173 ? 11.269 -9.496 -15.167 1.00 92.56 173 GLY A C 1
ATOM 1396 O O . GLY A 1 173 ? 10.408 -10.377 -15.221 1.00 92.56 173 GLY A O 1
ATOM 1397 N N . VAL A 1 174 ? 11.326 -8.639 -14.141 1.00 92.50 174 VAL A N 1
ATOM 1398 C CA . VAL A 1 174 ? 10.475 -8.748 -12.939 1.00 92.50 174 VAL A CA 1
ATOM 1399 C C . VAL A 1 174 ? 8.982 -8.694 -13.260 1.00 92.50 174 VAL A C 1
ATOM 1401 O O . VAL A 1 174 ? 8.179 -9.408 -12.660 1.00 92.50 174 VAL A O 1
ATOM 1404 N N . CYS A 1 175 ? 8.584 -7.928 -14.279 1.00 92.31 175 CYS A N 1
ATOM 1405 C CA . CYS A 1 175 ? 7.181 -7.852 -14.680 1.00 92.31 175 CYS A CA 1
ATOM 1406 C C . CYS A 1 175 ? 6.651 -9.159 -15.289 1.00 92.31 175 CYS A C 1
ATOM 1408 O O . CYS A 1 175 ? 5.443 -9.382 -15.264 1.00 92.31 175 CYS A O 1
ATOM 1410 N N . LYS A 1 176 ? 7.528 -10.061 -15.761 1.00 92.44 176 LYS A N 1
ATOM 1411 C CA . LYS A 1 176 ? 7.141 -11.409 -16.222 1.00 92.44 176 LYS A CA 1
ATOM 1412 C C . LYS A 1 176 ? 6.712 -12.319 -15.065 1.00 92.44 176 LYS A C 1
ATOM 1414 O O . LYS A 1 176 ? 6.119 -13.365 -15.305 1.00 92.44 176 LYS A O 1
ATOM 1419 N N . MET A 1 177 ? 7.007 -11.939 -13.819 1.00 92.81 177 MET A N 1
ATOM 1420 C CA . MET A 1 177 ? 6.589 -12.681 -12.627 1.00 92.81 177 MET A CA 1
ATOM 1421 C C . MET A 1 177 ? 5.137 -12.386 -12.231 1.00 92.81 177 MET A C 1
ATOM 1423 O O . MET A 1 177 ? 4.518 -13.211 -11.556 1.00 92.81 177 MET A O 1
ATOM 1427 N N . MET A 1 178 ? 4.586 -11.236 -12.639 1.00 91.50 178 MET A N 1
ATOM 1428 C CA . MET A 1 178 ? 3.227 -10.813 -12.281 1.00 91.50 178 MET A CA 1
ATOM 1429 C C . MET A 1 178 ? 2.194 -11.822 -12.795 1.00 91.50 178 MET A C 1
ATOM 1431 O O . MET A 1 178 ? 2.245 -12.227 -13.954 1.00 91.50 178 MET A O 1
ATOM 1435 N N . GLY A 1 179 ? 1.265 -12.245 -11.938 1.00 89.88 179 GLY A N 1
ATOM 1436 C CA . GLY A 1 179 ? 0.248 -13.244 -12.299 1.00 89.88 179 GLY A CA 1
ATOM 1437 C C . GLY A 1 179 ? 0.733 -14.694 -12.285 1.00 89.88 179 GLY A C 1
ATOM 1438 O O . GLY A 1 179 ? -0.055 -15.609 -12.513 1.00 89.88 179 GLY A O 1
ATOM 1439 N N . THR A 1 180 ? 2.015 -14.936 -12.006 1.00 92.88 180 THR A N 1
ATOM 1440 C CA . THR A 1 180 ? 2.585 -16.288 -11.937 1.00 92.88 180 THR A CA 1
ATOM 1441 C C . THR A 1 180 ? 2.712 -16.775 -10.490 1.00 92.88 180 THR A C 1
ATOM 1443 O O . THR A 1 180 ? 2.480 -16.042 -9.528 1.00 92.88 180 THR A O 1
ATOM 1446 N N . LYS A 1 181 ? 3.166 -18.021 -10.305 1.00 92.12 181 LYS A N 1
ATOM 1447 C CA . LYS A 1 181 ? 3.527 -18.546 -8.974 1.00 92.12 181 LYS A CA 1
ATOM 1448 C C . LYS A 1 181 ? 4.687 -17.788 -8.314 1.00 92.12 181 LYS A C 1
ATOM 1450 O O . LYS A 1 181 ? 4.842 -17.880 -7.104 1.00 92.12 181 LYS A O 1
ATOM 1455 N N . LYS A 1 182 ? 5.495 -17.063 -9.097 1.00 94.06 182 LYS A N 1
ATOM 1456 C CA . LYS A 1 182 ? 6.615 -16.240 -8.614 1.00 94.06 182 LYS A CA 1
ATOM 1457 C C . LYS A 1 182 ? 6.211 -14.794 -8.329 1.00 94.06 182 LYS A C 1
ATOM 1459 O O . LYS A 1 182 ? 7.076 -13.955 -8.115 1.00 94.06 182 LYS A O 1
ATOM 1464 N N . ASP A 1 183 ? 4.919 -14.480 -8.367 1.00 95.00 183 ASP A N 1
ATOM 1465 C CA . ASP A 1 183 ? 4.462 -13.128 -8.090 1.00 95.00 183 ASP A CA 1
ATOM 1466 C C . ASP A 1 183 ? 4.851 -12.700 -6.648 1.00 95.00 183 ASP A C 1
ATOM 1468 O O . ASP A 1 183 ? 4.470 -13.389 -5.694 1.00 95.00 183 ASP A O 1
ATOM 1472 N N . PRO A 1 184 ? 5.554 -11.561 -6.458 1.00 95.44 184 PRO A N 1
ATOM 1473 C CA . PRO A 1 184 ? 5.957 -11.045 -5.145 1.00 95.44 184 PRO A CA 1
ATOM 1474 C C . PRO A 1 184 ? 4.811 -10.855 -4.145 1.00 95.44 184 PRO A C 1
ATOM 1476 O O . PRO A 1 184 ? 5.047 -10.821 -2.937 1.00 95.44 184 PRO A O 1
ATOM 1479 N N . PHE A 1 185 ? 3.563 -10.751 -4.617 1.00 95.88 185 PHE A N 1
ATOM 1480 C CA . PHE A 1 185 ? 2.388 -10.733 -3.747 1.00 95.88 185 PHE A CA 1
ATOM 1481 C C . PHE A 1 185 ? 2.354 -11.913 -2.781 1.00 95.88 185 PHE A C 1
ATOM 1483 O O . PHE A 1 185 ? 2.002 -11.717 -1.621 1.00 95.88 185 PHE A O 1
ATOM 1490 N N . TRP A 1 186 ? 2.757 -13.110 -3.213 1.00 96.31 186 TRP A N 1
ATOM 1491 C CA . TRP A 1 186 ? 2.740 -14.287 -2.344 1.00 96.31 186 TRP A CA 1
ATOM 1492 C C . TRP A 1 186 ? 3.740 -14.169 -1.190 1.00 96.31 186 TRP A C 1
ATOM 1494 O O . TRP A 1 186 ? 3.427 -14.556 -0.063 1.00 96.31 186 TRP A O 1
ATOM 1504 N N . THR A 1 187 ? 4.906 -13.570 -1.439 1.00 97.31 187 THR A N 1
ATOM 1505 C CA . THR A 1 187 ? 5.898 -13.275 -0.396 1.00 97.31 187 THR A CA 1
ATOM 1506 C C . THR A 1 187 ? 5.369 -12.228 0.582 1.00 97.31 187 THR A C 1
ATOM 1508 O O . THR A 1 187 ? 5.419 -12.442 1.790 1.00 97.31 187 THR A O 1
ATOM 1511 N N . LEU A 1 188 ? 4.784 -11.136 0.079 1.00 96.75 188 LEU A N 1
ATOM 1512 C CA . LEU A 1 188 ? 4.196 -10.081 0.915 1.00 96.75 188 LEU A CA 1
ATOM 1513 C C . LEU A 1 188 ? 3.015 -10.597 1.758 1.00 96.75 188 LEU A C 1
ATOM 1515 O O . LEU A 1 188 ? 2.902 -10.262 2.935 1.00 96.75 188 LEU A O 1
ATOM 1519 N N . LEU A 1 189 ? 2.167 -11.463 1.195 1.00 97.69 189 LEU A N 1
ATOM 1520 C CA . LEU A 1 189 ? 1.080 -12.122 1.926 1.00 97.69 189 LEU A CA 1
ATOM 1521 C C . LEU A 1 189 ? 1.620 -13.021 3.046 1.00 97.69 189 LEU A C 1
ATOM 1523 O O . LEU A 1 189 ? 1.085 -13.017 4.155 1.00 97.69 189 LEU A O 1
ATOM 1527 N N . LYS A 1 190 ? 2.687 -13.782 2.775 1.00 98.25 190 LYS A N 1
ATOM 1528 C CA . LYS A 1 190 ? 3.337 -14.626 3.783 1.00 98.25 190 LYS A CA 1
ATOM 1529 C C . LYS A 1 190 ? 3.885 -13.787 4.941 1.00 98.25 190 LYS A C 1
ATOM 1531 O O . LYS A 1 190 ? 3.619 -14.131 6.088 1.00 98.25 190 LYS A O 1
ATOM 1536 N N . LEU A 1 191 ? 4.579 -12.686 4.648 1.00 98.25 191 LEU A N 1
ATOM 1537 C CA . LEU A 1 191 ? 5.099 -11.763 5.665 1.00 98.25 191 LEU A CA 1
ATOM 1538 C C . LEU A 1 191 ? 3.972 -11.183 6.531 1.00 98.25 191 LEU A C 1
ATOM 1540 O O . LEU A 1 191 ? 4.051 -11.222 7.758 1.00 98.25 191 LEU A O 1
ATOM 1544 N N . ALA A 1 192 ? 2.872 -10.740 5.912 1.00 98.25 192 ALA A N 1
ATOM 1545 C CA . ALA A 1 192 ? 1.722 -10.208 6.643 1.00 98.25 192 ALA A CA 1
ATOM 1546 C C . ALA A 1 192 ? 1.128 -11.242 7.620 1.00 98.25 192 ALA A C 1
ATOM 1548 O O . ALA A 1 192 ? 0.856 -10.930 8.783 1.00 98.25 192 ALA A O 1
ATOM 1549 N N . ARG A 1 193 ? 0.999 -12.499 7.177 1.00 98.25 193 ARG A N 1
ATOM 1550 C CA . ARG A 1 193 ? 0.536 -13.624 8.008 1.00 98.25 193 ARG A CA 1
ATOM 1551 C C . ARG A 1 193 ? 1.495 -13.982 9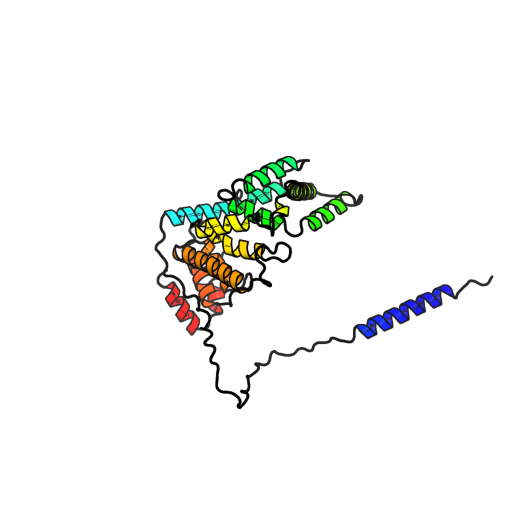.140 1.00 98.25 193 ARG A C 1
ATOM 1553 O O . ARG A 1 193 ? 1.049 -14.463 10.176 1.00 98.25 193 ARG A O 1
ATOM 1560 N N . GLN A 1 194 ? 2.789 -13.728 8.958 1.00 98.12 194 GLN A N 1
ATOM 1561 C CA . GLN A 1 194 ? 3.820 -13.926 9.980 1.00 98.12 194 GLN A CA 1
ATOM 1562 C C . GLN A 1 194 ? 3.877 -12.797 11.016 1.00 98.12 194 GLN A C 1
ATOM 1564 O O . GLN A 1 194 ? 4.594 -12.927 12.004 1.00 98.12 194 GLN A O 1
ATOM 1569 N N . GLY A 1 195 ? 3.101 -11.726 10.838 1.00 96.56 195 GLY A N 1
ATOM 1570 C CA . GLY A 1 195 ? 3.035 -10.627 11.797 1.00 96.56 195 GLY A CA 1
ATOM 1571 C C . GLY A 1 195 ? 3.790 -9.370 11.384 1.00 96.56 195 GLY A C 1
ATOM 1572 O O . GLY A 1 195 ? 3.774 -8.424 12.160 1.00 96.56 195 GLY A O 1
ATOM 1573 N N . ASP A 1 196 ? 4.405 -9.331 10.198 1.00 96.81 196 ASP A N 1
ATOM 1574 C CA . ASP A 1 196 ? 5.116 -8.139 9.727 1.00 96.81 196 ASP A CA 1
ATOM 1575 C C . ASP A 1 196 ? 4.143 -6.961 9.565 1.00 96.81 196 ASP A C 1
ATOM 1577 O O . ASP A 1 196 ? 3.216 -7.004 8.748 1.00 96.81 196 ASP A O 1
ATOM 1581 N N . GLU A 1 197 ? 4.325 -5.908 10.367 1.00 95.31 197 GLU A N 1
ATOM 1582 C CA . GLU A 1 197 ? 3.366 -4.806 10.444 1.00 95.31 197 GLU A CA 1
ATOM 1583 C C . GLU A 1 197 ? 3.332 -3.954 9.168 1.00 95.31 197 GLU A C 1
ATOM 1585 O O . GLU A 1 197 ? 2.287 -3.384 8.839 1.00 95.31 197 GLU A O 1
ATOM 1590 N N . ILE A 1 198 ? 4.445 -3.864 8.430 1.00 92.94 198 ILE A N 1
ATOM 1591 C CA . ILE A 1 198 ? 4.495 -3.134 7.156 1.00 92.94 198 ILE A CA 1
ATOM 1592 C C . ILE A 1 198 ? 3.726 -3.928 6.098 1.00 92.94 198 ILE A C 1
ATOM 1594 O O . ILE A 1 198 ? 2.873 -3.363 5.407 1.00 92.94 198 ILE A O 1
ATOM 1598 N N . ALA A 1 199 ? 3.944 -5.240 6.024 1.00 95.62 199 ALA A N 1
ATOM 1599 C CA . ALA A 1 199 ? 3.244 -6.112 5.093 1.00 95.62 199 ALA A CA 1
ATOM 1600 C C . ALA A 1 199 ? 1.740 -6.118 5.385 1.00 95.62 199 ALA A C 1
ATOM 1602 O O . ALA A 1 199 ? 0.933 -5.980 4.466 1.00 95.62 199 ALA A O 1
ATOM 1603 N N . GLN A 1 200 ? 1.356 -6.198 6.663 1.00 97.00 200 GLN A N 1
ATOM 1604 C CA . GLN A 1 200 ? -0.032 -6.096 7.119 1.00 97.00 200 GLN A CA 1
ATOM 1605 C C . GLN A 1 200 ? -0.688 -4.772 6.712 1.00 97.00 200 GLN A C 1
ATOM 1607 O O . GLN A 1 200 ? -1.804 -4.773 6.189 1.00 97.00 200 GLN A O 1
ATOM 1612 N N . LEU A 1 201 ? 0.010 -3.648 6.895 1.00 93.75 201 LEU A N 1
ATOM 1613 C CA . LEU A 1 201 ? -0.479 -2.321 6.519 1.00 93.75 201 LEU A CA 1
ATOM 1614 C C . LEU A 1 201 ? -0.697 -2.180 5.002 1.00 93.75 201 LEU A C 1
ATOM 1616 O O . LEU A 1 201 ? -1.648 -1.529 4.552 1.00 93.75 201 LEU A O 1
ATOM 1620 N N . LEU A 1 202 ? 0.195 -2.768 4.204 1.00 92.12 202 LEU A N 1
ATOM 1621 C CA . LEU A 1 202 ? 0.181 -2.661 2.745 1.00 92.12 202 LEU A CA 1
ATOM 1622 C C . LEU A 1 202 ? -0.689 -3.727 2.065 1.00 92.12 202 LEU A C 1
ATOM 1624 O O . LEU A 1 202 ? -1.026 -3.566 0.890 1.00 92.12 202 LEU A O 1
ATOM 1628 N N . LEU A 1 203 ? -1.090 -4.789 2.773 1.00 94.94 203 LEU A N 1
ATOM 1629 C CA . LEU A 1 203 ? -1.718 -5.964 2.167 1.00 94.94 203 LEU A CA 1
ATOM 1630 C C . LEU A 1 203 ? -2.989 -5.635 1.380 1.00 94.94 203 LEU A C 1
ATOM 1632 O O . LEU A 1 203 ? -3.131 -6.104 0.255 1.00 94.94 203 LEU A O 1
ATOM 1636 N N . LEU A 1 204 ? -3.888 -4.803 1.918 1.00 92.00 204 LEU A N 1
ATOM 1637 C CA . LEU A 1 204 ? -5.143 -4.467 1.232 1.00 92.00 204 LEU A CA 1
ATOM 1638 C C . LEU A 1 204 ? -4.890 -3.801 -0.133 1.00 92.00 204 LEU A C 1
ATOM 1640 O O . LEU A 1 204 ? -5.513 -4.155 -1.130 1.00 92.00 204 LEU A O 1
ATOM 1644 N N . GLN A 1 205 ? -3.921 -2.887 -0.180 1.00 89.50 205 GLN A N 1
ATOM 1645 C CA . GLN A 1 205 ? -3.480 -2.235 -1.411 1.00 89.50 205 GLN A CA 1
ATOM 1646 C C . GLN A 1 205 ? -2.819 -3.248 -2.361 1.00 89.50 205 GLN A C 1
ATOM 1648 O O . GLN A 1 205 ? -3.066 -3.239 -3.562 1.00 89.50 205 GLN A O 1
ATOM 1653 N N . ASN A 1 206 ? -2.003 -4.162 -1.835 1.00 91.81 206 ASN A N 1
ATOM 1654 C CA . ASN A 1 206 ? -1.373 -5.202 -2.645 1.00 91.81 206 ASN A CA 1
ATOM 1655 C C . ASN A 1 206 ? -2.398 -6.175 -3.249 1.00 91.81 206 ASN A C 1
ATOM 1657 O O . ASN A 1 206 ? -2.215 -6.582 -4.395 1.00 91.81 206 ASN A O 1
ATOM 1661 N N . ILE A 1 207 ? -3.475 -6.506 -2.525 1.00 92.31 207 ILE A N 1
ATOM 1662 C CA . ILE A 1 207 ? -4.605 -7.303 -3.029 1.00 92.31 207 ILE A CA 1
ATOM 1663 C C . ILE A 1 207 ? -5.304 -6.571 -4.178 1.00 92.31 207 ILE A C 1
ATOM 1665 O O . ILE A 1 207 ? -5.558 -7.184 -5.214 1.00 92.31 207 ILE A O 1
ATOM 1669 N N . GLU A 1 208 ? -5.570 -5.269 -4.031 1.00 88.00 208 GLU A N 1
ATOM 1670 C CA . GLU A 1 208 ? -6.150 -4.440 -5.097 1.00 88.00 208 GLU A CA 1
ATOM 1671 C C . GLU A 1 208 ? -5.331 -4.555 -6.387 1.00 88.00 208 GLU A C 1
ATOM 1673 O O . GLU A 1 208 ? -5.851 -4.982 -7.419 1.00 88.00 208 GLU A O 1
ATOM 1678 N N . TYR A 1 209 ? -4.022 -4.311 -6.317 1.00 87.88 209 TYR A N 1
ATOM 1679 C CA . TYR A 1 209 ? -3.153 -4.431 -7.489 1.00 87.88 209 TYR A CA 1
ATOM 1680 C C . TYR A 1 209 ? -3.015 -5.863 -8.011 1.00 87.88 209 TYR A C 1
ATOM 1682 O O . TYR A 1 209 ? -2.874 -6.065 -9.217 1.00 87.88 209 TYR A O 1
ATOM 1690 N N . ALA A 1 210 ? -3.018 -6.866 -7.131 1.00 90.94 210 ALA A N 1
ATOM 1691 C CA . ALA A 1 210 ? -2.961 -8.276 -7.516 1.00 90.94 210 ALA A CA 1
ATOM 1692 C C . ALA A 1 210 ? -4.231 -8.731 -8.251 1.00 90.94 210 ALA A C 1
ATOM 1694 O O . ALA A 1 210 ? -4.184 -9.700 -9.012 1.00 90.94 210 ALA A O 1
ATOM 1695 N N . SER A 1 211 ? -5.338 -8.014 -8.052 1.00 89.69 211 SER A N 1
ATOM 1696 C CA . SER A 1 211 ? -6.628 -8.306 -8.668 1.00 89.69 211 SER A CA 1
ATOM 1697 C C . SER A 1 211 ? -6.873 -7.646 -10.024 1.00 89.69 211 SER A C 1
ATOM 1699 O O . SER A 1 211 ? -7.828 -8.005 -10.715 1.00 89.69 211 SER A O 1
ATOM 1701 N N . TYR A 1 212 ? -6.025 -6.696 -10.434 1.00 84.94 212 TYR A N 1
ATOM 1702 C CA . TYR A 1 212 ? -6.202 -6.009 -11.710 1.00 84.94 212 TYR A CA 1
ATOM 1703 C C . TYR A 1 212 ? -6.148 -6.958 -12.909 1.00 84.94 212 TYR A C 1
ATOM 1705 O O . TYR A 1 212 ? -5.405 -7.942 -12.928 1.00 84.94 212 TYR A O 1
ATOM 1713 N N . GLU A 1 213 ? -6.909 -6.615 -13.953 1.00 76.88 213 GLU A N 1
ATOM 1714 C CA . GLU A 1 213 ? -7.134 -7.487 -15.112 1.00 76.88 213 GLU A CA 1
ATOM 1715 C C . GLU A 1 213 ? -5.859 -7.839 -15.893 1.00 76.88 213 GLU A C 1
ATOM 1717 O O . GLU A 1 213 ? -5.817 -8.886 -16.532 1.00 76.88 213 GLU A O 1
ATOM 1722 N N . TYR A 1 214 ? -4.809 -7.017 -15.831 1.00 74.25 214 TYR A N 1
ATOM 1723 C CA . TYR A 1 214 ? -3.531 -7.307 -16.494 1.00 74.25 214 TYR A CA 1
ATOM 1724 C C . TYR A 1 214 ? -2.616 -8.242 -15.686 1.00 74.25 214 TYR A C 1
ATOM 1726 O O . TYR A 1 214 ? -1.621 -8.725 -16.220 1.00 74.25 214 TYR A O 1
ATOM 1734 N N . ARG A 1 215 ? -2.922 -8.482 -14.405 1.00 85.25 215 ARG A N 1
ATOM 1735 C CA . ARG A 1 215 ? -2.087 -9.255 -13.478 1.00 85.25 215 ARG A CA 1
ATOM 1736 C C . ARG A 1 215 ? -2.762 -10.550 -13.040 1.00 85.25 215 ARG A C 1
ATOM 1738 O O . ARG A 1 215 ? -2.145 -11.600 -13.145 1.00 85.25 215 ARG A O 1
ATOM 1745 N N . LYS A 1 216 ? -4.025 -10.487 -12.601 1.00 86.25 216 LYS A N 1
ATOM 1746 C CA . LYS A 1 216 ? -4.869 -11.649 -12.241 1.00 86.25 216 LYS A CA 1
ATOM 1747 C C . LYS A 1 216 ? -4.229 -12.653 -11.270 1.00 86.25 216 LYS A C 1
ATOM 1749 O O . LYS A 1 216 ? -4.606 -13.821 -11.254 1.00 86.25 216 LYS A O 1
ATOM 1754 N N . THR A 1 217 ? -3.293 -12.212 -10.434 1.00 91.75 217 THR A N 1
ATOM 1755 C CA . THR A 1 217 ? -2.724 -13.041 -9.358 1.00 91.75 217 THR A CA 1
ATOM 1756 C C . THR A 1 217 ? -3.806 -13.435 -8.362 1.00 91.75 217 THR A C 1
ATOM 1758 O O . THR A 1 217 ? -3.824 -14.560 -7.874 1.00 91.75 217 THR A O 1
ATOM 1761 N N . VAL A 1 218 ? -4.736 -12.511 -8.104 1.00 90.44 218 VAL A N 1
ATOM 1762 C CA . VAL A 1 218 ? -5.975 -12.756 -7.367 1.00 90.44 218 VAL A CA 1
ATOM 1763 C C . VAL A 1 218 ? -7.143 -12.579 -8.336 1.00 90.44 218 VAL A C 1
ATOM 1765 O O . VAL A 1 218 ? -7.600 -11.467 -8.585 1.00 90.44 218 VAL A O 1
ATOM 1768 N N . ASP A 1 219 ? -7.618 -13.671 -8.929 1.00 90.12 219 ASP A N 1
ATOM 1769 C CA . ASP A 1 219 ? -8.720 -13.619 -9.894 1.00 90.12 219 ASP A CA 1
ATOM 1770 C C . ASP A 1 219 ? -10.078 -13.564 -9.176 1.00 90.12 219 ASP A C 1
ATOM 1772 O O . ASP A 1 219 ? -10.628 -14.589 -8.773 1.00 90.12 219 ASP A O 1
ATOM 1776 N N . ILE A 1 220 ? -10.635 -12.356 -9.041 1.00 89.94 220 ILE A N 1
ATOM 1777 C CA . ILE A 1 220 ? -11.933 -12.119 -8.385 1.00 89.94 220 ILE A CA 1
ATOM 1778 C C . ILE A 1 220 ? -13.071 -12.857 -9.103 1.00 89.94 220 ILE A C 1
ATOM 1780 O O . ILE A 1 220 ? -13.989 -13.353 -8.453 1.00 89.94 220 ILE A O 1
ATOM 1784 N N . LYS A 1 221 ? -13.031 -12.929 -10.442 1.00 89.50 221 LYS A N 1
ATOM 1785 C CA . LYS A 1 221 ? -14.108 -13.534 -11.242 1.00 89.50 221 LYS A CA 1
ATOM 1786 C C . LYS A 1 221 ? -14.123 -15.047 -11.053 1.00 89.50 221 LYS A C 1
ATOM 1788 O O . LYS A 1 221 ? -15.193 -15.643 -10.972 1.00 89.50 221 LYS A O 1
ATOM 1793 N N . LYS A 1 222 ? -12.940 -15.658 -10.968 1.00 92.50 222 LYS A N 1
ATOM 1794 C CA . LYS A 1 222 ? -12.789 -17.106 -10.816 1.00 92.50 222 LYS A CA 1
ATOM 1795 C C . LYS A 1 222 ? -12.874 -17.572 -9.358 1.00 92.50 222 LYS A C 1
ATOM 1797 O O . LYS A 1 222 ? -13.433 -18.634 -9.102 1.00 92.50 222 LYS A O 1
ATOM 1802 N N . HIS A 1 223 ? -12.361 -16.781 -8.415 1.00 91.06 223 HIS A N 1
ATOM 1803 C CA . HIS A 1 223 ? -12.250 -17.130 -6.994 1.00 91.06 223 HIS A CA 1
ATOM 1804 C C . HIS A 1 223 ? -12.820 -16.028 -6.070 1.00 91.06 223 HIS A C 1
ATOM 1806 O O . HIS A 1 223 ? -12.106 -15.490 -5.217 1.00 91.06 223 HIS A O 1
ATOM 1812 N N . PRO A 1 224 ? -14.117 -15.676 -6.183 1.00 90.06 224 PRO A N 1
ATOM 1813 C CA . PRO A 1 224 ? -14.700 -14.553 -5.441 1.00 90.06 224 PRO A CA 1
ATOM 1814 C C . PRO A 1 224 ? -14.689 -14.756 -3.919 1.00 90.06 224 PRO A C 1
ATOM 1816 O O . PRO A 1 224 ? -14.482 -13.802 -3.172 1.00 90.06 224 PRO A O 1
ATOM 1819 N N . ILE A 1 225 ? -14.877 -15.994 -3.446 1.00 91.06 225 ILE A N 1
ATOM 1820 C CA . ILE A 1 225 ? -14.883 -16.314 -2.009 1.00 91.06 225 ILE A CA 1
ATOM 1821 C C . ILE A 1 225 ? -13.478 -16.164 -1.415 1.00 91.06 225 ILE A C 1
ATOM 1823 O O . ILE A 1 225 ? -13.324 -15.531 -0.374 1.00 91.06 225 ILE A O 1
ATOM 1827 N N . GLU A 1 226 ? -12.455 -16.702 -2.082 1.00 90.81 226 GLU A N 1
ATOM 1828 C CA . GLU A 1 226 ? -11.057 -16.576 -1.642 1.00 90.81 226 GLU A CA 1
ATOM 1829 C C . GLU A 1 226 ? -10.624 -15.107 -1.614 1.00 90.81 226 GLU A C 1
ATOM 1831 O O . GLU A 1 226 ? -9.991 -14.655 -0.661 1.00 90.81 226 GLU A O 1
ATOM 1836 N N . TYR A 1 227 ? -11.035 -14.328 -2.618 1.00 90.88 227 TYR A N 1
ATOM 1837 C CA . TYR A 1 227 ? -10.819 -12.886 -2.634 1.00 90.88 227 TYR A CA 1
ATOM 1838 C C . TYR A 1 227 ? -11.474 -12.183 -1.435 1.00 90.88 227 TYR A C 1
ATOM 1840 O O . TYR A 1 227 ? -10.818 -11.385 -0.763 1.00 90.88 227 TYR A O 1
ATOM 1848 N N . MET A 1 228 ? -12.743 -12.488 -1.131 1.00 89.69 228 MET A N 1
ATOM 1849 C CA . MET A 1 228 ? -13.428 -11.917 0.035 1.00 89.69 228 MET A CA 1
ATOM 1850 C C . MET A 1 228 ? -12.710 -12.269 1.341 1.00 89.69 228 MET A C 1
ATOM 1852 O O . MET A 1 228 ? -12.543 -11.397 2.189 1.00 89.69 228 MET A O 1
ATOM 1856 N N . GLN A 1 229 ? -12.235 -13.508 1.484 1.00 93.12 229 GLN A N 1
ATOM 1857 C CA . GLN A 1 229 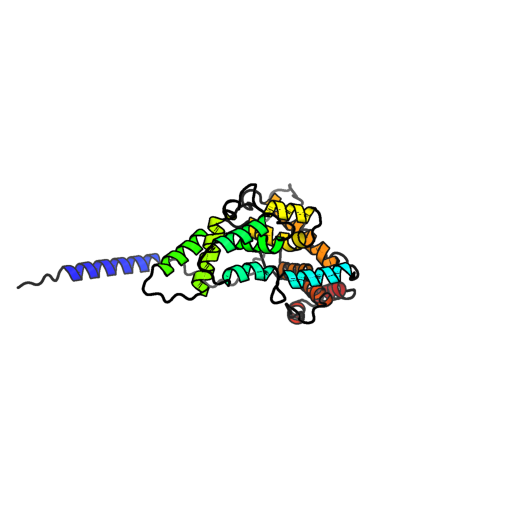? -11.474 -13.940 2.658 1.00 93.12 229 GLN A CA 1
ATOM 1858 C C . GLN A 1 229 ? -10.151 -13.179 2.796 1.00 93.12 229 GLN A C 1
ATOM 1860 O O . GLN A 1 229 ? -9.866 -12.665 3.874 1.00 93.12 229 GLN A O 1
ATOM 1865 N N . LEU A 1 230 ? -9.378 -13.042 1.712 1.00 94.19 230 LEU A N 1
ATOM 1866 C CA . LEU A 1 230 ? -8.124 -12.276 1.706 1.00 94.19 230 LEU A CA 1
ATOM 1867 C C . LEU A 1 230 ? -8.350 -10.796 2.032 1.00 94.19 230 LEU A C 1
ATOM 1869 O O . LEU A 1 230 ? -7.586 -10.191 2.784 1.00 94.19 230 LEU A O 1
ATOM 1873 N N . ARG A 1 231 ? -9.411 -10.201 1.479 1.00 92.19 231 ARG A N 1
ATOM 1874 C CA . ARG A 1 231 ? -9.812 -8.826 1.787 1.00 92.19 231 ARG A CA 1
ATOM 1875 C C . ARG A 1 231 ? -10.141 -8.672 3.270 1.00 92.19 231 ARG A C 1
ATOM 1877 O O . ARG A 1 231 ? -9.644 -7.747 3.907 1.00 92.19 231 ARG A O 1
ATOM 1884 N N . ASP A 1 232 ? -10.986 -9.549 3.804 1.00 92.56 232 ASP A N 1
ATOM 1885 C CA . ASP A 1 232 ? -11.436 -9.479 5.195 1.00 92.56 232 ASP A CA 1
ATOM 1886 C C . ASP A 1 232 ? -10.274 -9.724 6.168 1.00 92.56 232 ASP A C 1
ATOM 1888 O O . ASP A 1 232 ? -10.190 -9.057 7.199 1.00 92.56 232 ASP A O 1
ATOM 1892 N N . GLU A 1 233 ? -9.339 -10.607 5.805 1.00 95.44 233 GLU A N 1
ATOM 1893 C CA . GLU A 1 233 ? -8.063 -10.819 6.496 1.00 95.44 233 GLU A CA 1
ATOM 1894 C C . GLU A 1 233 ? -7.237 -9.521 6.539 1.00 95.44 233 GLU A C 1
ATOM 1896 O O . GLU A 1 233 ? -6.854 -9.068 7.620 1.00 95.44 233 GLU A O 1
ATOM 1901 N N . ALA A 1 234 ? -7.041 -8.856 5.395 1.00 95.25 234 ALA A N 1
ATOM 1902 C CA . ALA A 1 234 ? -6.297 -7.598 5.319 1.00 95.25 234 ALA A CA 1
ATOM 1903 C C . ALA A 1 234 ? -6.967 -6.453 6.103 1.00 95.25 234 ALA A C 1
ATOM 1905 O O . ALA A 1 234 ? -6.289 -5.689 6.790 1.00 95.25 234 ALA A O 1
ATOM 1906 N N . ILE A 1 235 ? -8.299 -6.346 6.051 1.00 94.06 235 ILE A N 1
ATOM 1907 C CA . ILE A 1 235 ? -9.063 -5.385 6.864 1.00 94.06 235 ILE A CA 1
ATOM 1908 C C . ILE A 1 235 ? -8.902 -5.701 8.357 1.00 94.06 235 ILE A C 1
ATOM 1910 O O . ILE A 1 235 ? -8.729 -4.787 9.163 1.00 94.06 235 ILE A O 1
ATOM 1914 N N . GLY A 1 236 ? -8.911 -6.982 8.733 1.00 94.75 236 GLY A N 1
ATOM 1915 C CA . GLY A 1 236 ? -8.645 -7.430 10.099 1.00 94.75 236 GLY A CA 1
ATOM 1916 C C . GLY A 1 236 ? -7.270 -6.993 10.606 1.00 94.75 236 GLY A C 1
ATOM 1917 O O . GLY A 1 236 ? -7.155 -6.525 11.740 1.00 94.75 236 GLY A O 1
ATOM 1918 N N . TYR A 1 237 ? -6.238 -7.063 9.761 1.00 97.00 237 TYR A N 1
ATOM 1919 C CA . TYR A 1 237 ? -4.914 -6.541 10.100 1.00 97.00 237 TYR A CA 1
ATOM 1920 C C . TYR A 1 237 ? -4.909 -5.028 10.307 1.00 97.00 237 TYR A C 1
ATOM 1922 O O . TYR A 1 237 ? -4.352 -4.556 11.297 1.00 97.00 237 TYR A O 1
ATOM 1930 N N . LEU A 1 238 ? -5.577 -4.267 9.436 1.00 95.44 238 LEU A N 1
ATOM 1931 C CA . LEU A 1 238 ? -5.704 -2.821 9.617 1.00 95.44 238 LEU A CA 1
ATOM 1932 C C . LEU A 1 238 ? -6.413 -2.478 10.930 1.00 95.44 238 LEU A C 1
ATOM 1934 O O . LEU A 1 238 ? -5.946 -1.606 11.654 1.00 95.44 238 LEU A O 1
ATOM 1938 N N . HIS A 1 239 ? -7.491 -3.187 11.278 1.00 95.25 239 HIS A N 1
ATOM 1939 C CA . HIS A 1 239 ? -8.185 -2.999 12.557 1.00 95.25 239 HIS A CA 1
ATOM 1940 C C . HIS A 1 239 ? -7.271 -3.261 13.755 1.00 95.25 239 HIS A C 1
ATOM 1942 O O . HIS A 1 239 ? -7.246 -2.459 14.685 1.00 95.25 239 HIS A O 1
ATOM 1948 N N . LYS A 1 240 ? -6.487 -4.344 13.715 1.00 95.44 240 LYS A N 1
ATOM 1949 C CA . LYS A 1 240 ? -5.526 -4.701 14.771 1.00 95.44 240 LYS A CA 1
ATOM 1950 C C . LYS A 1 240 ? -4.390 -3.681 14.902 1.00 95.44 240 LYS A C 1
ATOM 1952 O O . LYS A 1 240 ? -3.935 -3.394 16.003 1.00 95.44 240 LYS A O 1
ATOM 1957 N N . LEU A 1 241 ? -3.899 -3.138 13.791 1.00 95.19 241 LEU A N 1
ATOM 1958 C CA . LEU A 1 241 ? -2.878 -2.088 13.816 1.00 95.19 241 LEU A CA 1
ATOM 1959 C C . LEU A 1 241 ? -3.469 -0.759 14.309 1.00 95.19 241 LEU A C 1
ATOM 1961 O O . LEU A 1 241 ? -2.850 -0.069 15.117 1.00 95.19 241 LEU A O 1
ATOM 1965 N N . ALA A 1 242 ? -4.685 -0.415 13.885 1.00 94.94 242 ALA A N 1
ATOM 1966 C CA . ALA A 1 242 ? -5.381 0.782 14.341 1.00 94.94 242 ALA A CA 1
ATOM 1967 C C . ALA A 1 242 ? -5.688 0.728 15.845 1.00 94.94 242 ALA A C 1
ATOM 1969 O O . ALA A 1 242 ? -5.483 1.728 16.527 1.00 94.94 242 ALA A O 1
ATOM 1970 N N . SER A 1 243 ? -6.089 -0.428 16.389 1.00 94.25 243 SER A N 1
ATOM 1971 C CA . SER A 1 243 ? -6.326 -0.589 17.833 1.00 94.25 243 SER A CA 1
ATOM 1972 C C . SER A 1 243 ? -5.063 -0.362 18.662 1.00 94.25 243 SER A C 1
ATOM 1974 O O . SER A 1 243 ? -5.136 0.148 19.772 1.00 94.25 243 SER A O 1
ATOM 1976 N N . LYS A 1 244 ? -3.891 -0.654 18.094 1.00 93.56 244 LYS A N 1
ATOM 1977 C CA . LYS A 1 244 ? -2.585 -0.335 18.683 1.00 93.56 244 LYS A CA 1
ATOM 1978 C C . LYS A 1 244 ? -2.146 1.108 18.461 1.00 93.56 244 LYS A C 1
ATOM 1980 O O . LYS A 1 244 ? -1.029 1.445 18.820 1.00 93.56 244 LYS A O 1
ATOM 1985 N N . ARG A 1 245 ? -2.988 1.952 17.860 1.00 92.25 245 ARG A N 1
ATOM 1986 C CA . ARG A 1 245 ? -2.679 3.332 17.464 1.00 92.25 245 ARG A CA 1
ATOM 1987 C C . ARG A 1 245 ? -1.564 3.430 16.415 1.00 92.25 245 ARG A C 1
ATOM 1989 O O . ARG A 1 245 ? -0.681 4.282 16.491 1.00 92.25 245 ARG A O 1
ATOM 1996 N N . VAL A 1 246 ? -1.602 2.586 15.385 1.00 91.69 246 VAL A N 1
ATOM 1997 C CA . VAL A 1 246 ? -0.820 2.821 14.161 1.00 91.69 246 VAL A CA 1
ATOM 1998 C C . VAL A 1 246 ? -1.564 3.827 13.278 1.00 91.69 246 VAL A C 1
ATOM 2000 O O . VAL A 1 246 ? -2.639 3.526 12.754 1.00 91.69 246 VAL A O 1
ATOM 2003 N N . TYR A 1 247 ? -0.984 5.016 13.087 1.00 90.94 247 TYR A N 1
ATOM 2004 C CA . TYR A 1 247 ? -1.618 6.155 12.404 1.00 90.94 247 TYR A CA 1
ATOM 2005 C C . TYR A 1 247 ? -2.122 5.786 11.005 1.00 90.94 247 TYR A C 1
ATOM 2007 O O . TYR A 1 247 ? -3.291 5.984 10.680 1.00 90.94 247 TYR A O 1
ATOM 2015 N N . GLN A 1 248 ? -1.243 5.195 10.190 1.00 89.19 248 GLN A N 1
ATOM 2016 C CA . GLN A 1 248 ? -1.537 4.854 8.796 1.00 89.19 248 GLN A CA 1
ATOM 2017 C C . GLN A 1 248 ? -2.639 3.794 8.670 1.00 89.19 248 GLN A C 1
ATOM 2019 O O . GLN A 1 248 ? -3.368 3.778 7.682 1.00 89.19 248 GLN A O 1
ATOM 2024 N N . ALA A 1 249 ? -2.781 2.907 9.657 1.00 93.25 249 ALA A N 1
ATOM 2025 C CA . ALA A 1 249 ? -3.836 1.901 9.646 1.00 93.25 249 ALA A CA 1
ATOM 2026 C C . ALA A 1 249 ? -5.206 2.536 9.924 1.00 93.25 249 ALA A C 1
ATOM 2028 O O . ALA A 1 249 ? -6.161 2.275 9.192 1.00 93.25 249 ALA A O 1
ATOM 2029 N N . ALA A 1 250 ? -5.285 3.415 10.929 1.00 93.06 250 ALA A N 1
ATOM 2030 C CA . ALA A 1 250 ? -6.496 4.177 11.225 1.00 93.06 250 ALA A CA 1
ATOM 2031 C C . ALA A 1 250 ? -6.889 5.079 10.040 1.00 93.06 250 ALA A C 1
ATOM 2033 O O . ALA A 1 250 ? -8.030 5.064 9.592 1.00 93.06 250 ALA A O 1
ATOM 2034 N N . GLU A 1 251 ? -5.929 5.783 9.443 1.00 90.38 251 GLU A N 1
ATOM 2035 C CA . GLU A 1 251 ? -6.166 6.638 8.276 1.00 90.38 251 GLU A CA 1
ATOM 2036 C C . GLU A 1 251 ? -6.732 5.852 7.076 1.00 90.38 251 GLU A C 1
ATOM 2038 O O . GLU A 1 251 ? -7.757 6.237 6.501 1.00 90.38 251 GLU A O 1
ATOM 2043 N N . ARG A 1 252 ? -6.146 4.684 6.770 1.00 89.81 252 ARG A N 1
ATOM 2044 C CA . ARG A 1 252 ? -6.621 3.789 5.703 1.00 89.81 252 ARG A CA 1
ATOM 2045 C C . ARG A 1 252 ? -8.030 3.259 5.963 1.00 89.81 252 ARG A C 1
ATOM 2047 O O . ARG A 1 252 ? -8.825 3.184 5.026 1.00 89.81 252 ARG A O 1
ATOM 2054 N N . LEU A 1 253 ? -8.366 2.919 7.209 1.00 92.00 253 LEU A N 1
ATOM 2055 C CA . LEU A 1 253 ? -9.727 2.513 7.576 1.00 92.00 253 LEU A CA 1
ATOM 2056 C C . LEU A 1 253 ? -10.724 3.671 7.428 1.00 92.00 253 LEU A C 1
ATOM 2058 O O . LEU A 1 253 ? -11.816 3.461 6.901 1.00 92.00 253 LEU A O 1
ATOM 2062 N N . GLY A 1 254 ? -10.345 4.896 7.806 1.00 90.94 254 GLY A N 1
ATOM 2063 C CA . GLY A 1 254 ? -11.165 6.095 7.592 1.00 90.94 254 GLY A CA 1
ATOM 2064 C C . GLY A 1 254 ? -11.511 6.305 6.113 1.00 90.94 254 GLY A C 1
ATOM 2065 O O . GLY A 1 254 ? -12.681 6.469 5.746 1.00 90.94 254 GLY A O 1
ATOM 2066 N N . ARG A 1 255 ? -10.509 6.193 5.229 1.00 88.88 255 ARG A N 1
ATOM 2067 C CA . ARG A 1 255 ? -10.702 6.245 3.767 1.00 88.88 255 ARG A CA 1
ATOM 2068 C C . ARG A 1 255 ? -11.606 5.130 3.252 1.00 88.88 255 ARG A C 1
ATOM 2070 O O . ARG A 1 255 ? -12.524 5.389 2.473 1.00 88.88 255 ARG A O 1
ATOM 2077 N N . LEU A 1 256 ? -11.380 3.903 3.720 1.00 90.12 256 LEU A N 1
ATOM 2078 C CA . LEU A 1 256 ? -12.163 2.735 3.330 1.00 90.12 256 LEU A CA 1
ATOM 2079 C C . LEU A 1 256 ? -13.652 2.927 3.654 1.00 90.12 256 LEU A C 1
ATOM 2081 O O . LEU A 1 256 ? -14.496 2.797 2.769 1.00 90.12 256 LEU A O 1
ATOM 2085 N N . TYR A 1 257 ? -13.983 3.308 4.891 1.00 90.12 257 TYR A N 1
ATOM 2086 C CA . TYR A 1 257 ? -15.377 3.469 5.317 1.00 90.12 257 TYR A CA 1
ATOM 2087 C C . TYR A 1 257 ? -16.037 4.764 4.830 1.00 90.12 257 TYR A C 1
ATOM 2089 O O . TYR A 1 257 ? -17.262 4.805 4.715 1.00 90.12 257 TYR A O 1
ATOM 2097 N N . SER A 1 258 ? -15.279 5.809 4.481 1.00 87.69 258 SER A N 1
ATOM 2098 C CA . SER A 1 258 ? -15.847 6.996 3.813 1.00 87.69 258 SER A CA 1
ATOM 2099 C C . SER A 1 258 ? -16.248 6.716 2.358 1.00 87.69 258 SER A C 1
ATOM 2101 O O . SER A 1 258 ? -16.971 7.498 1.732 1.00 87.69 258 SER A O 1
ATOM 2103 N N . GLY A 1 259 ? -15.796 5.586 1.805 1.00 81.19 259 GLY A N 1
ATOM 2104 C CA . GLY A 1 259 ? -15.950 5.245 0.397 1.00 81.19 259 GLY A CA 1
ATOM 2105 C C . GLY A 1 259 ? -15.036 6.051 -0.522 1.00 81.19 259 GLY A C 1
ATOM 2106 O O . GLY A 1 259 ? -15.272 6.081 -1.729 1.00 81.19 259 GLY A O 1
ATOM 2107 N N . ARG A 1 260 ? -14.011 6.708 0.035 1.00 71.81 260 ARG A N 1
ATOM 2108 C CA . ARG A 1 260 ? -12.880 7.266 -0.711 1.00 71.81 260 ARG A CA 1
ATOM 2109 C C . ARG A 1 260 ? -11.836 6.160 -0.873 1.00 71.81 260 ARG A C 1
ATOM 2111 O O . ARG A 1 260 ? -10.815 6.145 -0.193 1.00 71.81 260 ARG A O 1
ATOM 2118 N N . GLY A 1 261 ? -12.117 5.198 -1.745 1.00 64.75 261 GLY A N 1
ATOM 2119 C CA . GLY A 1 261 ? -11.236 4.057 -1.975 1.00 64.75 261 GLY A CA 1
ATOM 2120 C C . GLY A 1 261 ? -11.856 3.010 -2.888 1.00 64.75 261 GLY A C 1
ATOM 2121 O O . GLY A 1 261 ? -12.875 3.252 -3.538 1.00 64.75 261 GLY A O 1
ATOM 2122 N N . TRP A 1 262 ? -11.228 1.839 -2.925 1.00 62.66 262 TRP A N 1
ATOM 2123 C CA . TRP A 1 262 ? -11.722 0.696 -3.680 1.00 62.66 262 TRP A CA 1
ATOM 2124 C C . TRP A 1 262 ? -13.084 0.248 -3.101 1.00 62.66 262 TRP A C 1
ATOM 2126 O O . TRP A 1 262 ? -13.198 0.135 -1.876 1.00 62.66 262 TRP A O 1
ATOM 2136 N N . PRO A 1 263 ? -14.140 0.038 -3.918 1.00 59.44 263 PRO A N 1
ATOM 2137 C CA . PRO A 1 263 ? -15.521 -0.145 -3.451 1.00 59.44 263 PRO A CA 1
ATOM 2138 C C . PRO A 1 263 ? -15.769 -1.562 -2.911 1.00 59.44 263 PRO A C 1
ATOM 2140 O O . PRO A 1 263 ? -16.662 -2.275 -3.359 1.00 59.44 263 PRO A O 1
ATOM 2143 N N . VAL A 1 264 ? -14.947 -1.993 -1.958 1.00 67.75 264 VAL A N 1
ATOM 2144 C CA . VAL A 1 264 ? -14.949 -3.366 -1.447 1.00 67.75 264 VAL A CA 1
ATOM 2145 C C . VAL A 1 264 ? -15.682 -3.516 -0.123 1.00 67.75 264 VAL A C 1
ATOM 2147 O O . VAL A 1 264 ? -16.001 -4.638 0.274 1.00 67.75 264 VAL A O 1
ATOM 2150 N N . VAL A 1 265 ? -15.942 -2.399 0.558 1.00 79.44 265 VAL A N 1
ATOM 2151 C CA . VAL A 1 265 ? -16.637 -2.341 1.843 1.00 79.44 265 VAL A CA 1
ATOM 2152 C C . VAL A 1 265 ? -17.748 -1.293 1.753 1.00 79.44 265 VAL A C 1
ATOM 2154 O O . VAL A 1 265 ? -17.523 -0.224 1.178 1.00 79.44 265 VAL A O 1
ATOM 2157 N N . PRO A 1 266 ? -18.949 -1.568 2.294 1.00 82.25 266 PRO A N 1
ATOM 2158 C CA . PRO A 1 266 ? -20.012 -0.577 2.360 1.00 82.25 266 PRO A CA 1
ATOM 2159 C C . PRO A 1 266 ? -19.560 0.682 3.100 1.00 82.25 266 PRO A C 1
ATOM 2161 O O . PRO A 1 266 ? -18.887 0.603 4.132 1.00 82.25 266 PRO A O 1
ATOM 2164 N N . LYS A 1 267 ? -19.976 1.846 2.595 1.00 88.00 267 LYS A N 1
ATOM 2165 C CA . LYS A 1 267 ? -19.732 3.117 3.277 1.00 88.00 267 LYS A CA 1
ATOM 2166 C C . LYS A 1 267 ? -20.341 3.073 4.677 1.00 88.00 267 LYS A C 1
ATOM 2168 O O . LYS A 1 267 ? -21.500 2.695 4.841 1.00 88.00 267 LYS A O 1
ATOM 2173 N N . ASN A 1 268 ? -19.573 3.499 5.668 1.00 89.69 268 ASN A N 1
ATOM 2174 C CA . ASN A 1 268 ? -20.019 3.624 7.045 1.00 89.69 268 ASN A CA 1
ATOM 2175 C C . ASN A 1 268 ? -19.478 4.940 7.626 1.00 89.69 268 ASN A C 1
ATOM 2177 O O . ASN A 1 268 ? -18.323 4.991 8.049 1.00 89.69 268 ASN A O 1
ATOM 2181 N N . PRO A 1 269 ? -20.287 6.013 7.652 1.00 87.69 269 PRO A N 1
ATOM 2182 C CA . PRO A 1 269 ? -19.818 7.325 8.086 1.00 87.69 269 PRO A CA 1
ATOM 2183 C C . PRO A 1 269 ? -19.418 7.366 9.572 1.00 87.69 269 PRO A C 1
ATOM 2185 O O . PRO A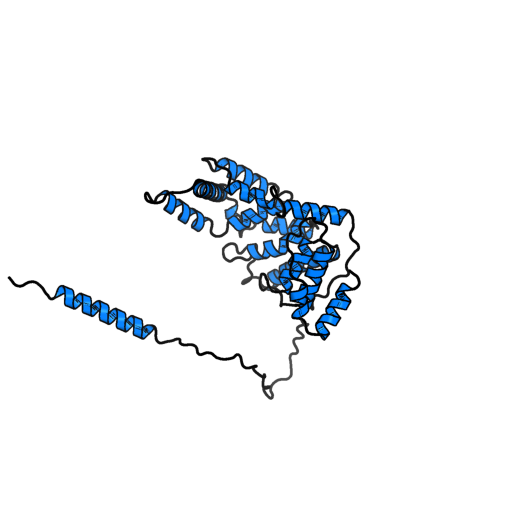 1 269 ? -18.546 8.153 9.926 1.00 87.69 269 PRO A O 1
ATOM 2188 N N . LEU A 1 270 ? -19.974 6.489 10.422 1.00 90.69 270 LEU A N 1
ATOM 2189 C CA . LEU A 1 270 ? -19.602 6.402 11.843 1.00 90.69 270 LEU A CA 1
ATOM 2190 C C . LEU A 1 270 ? -18.199 5.832 12.011 1.00 90.69 270 LEU A C 1
ATOM 2192 O O . LEU A 1 270 ? -17.369 6.415 12.703 1.00 90.69 270 LEU A O 1
ATOM 2196 N N . LEU A 1 271 ? -17.917 4.716 11.332 1.00 91.19 271 LEU A N 1
ATOM 2197 C CA . LEU A 1 271 ? -16.581 4.121 11.345 1.00 91.19 271 LEU A CA 1
ATOM 2198 C C . LEU A 1 271 ? -15.569 5.032 10.658 1.00 91.19 271 LEU A C 1
ATOM 2200 O O . LEU A 1 271 ? -14.456 5.172 11.153 1.00 91.19 271 LEU A O 1
ATOM 2204 N N . ALA A 1 272 ? -15.953 5.688 9.559 1.00 90.38 272 ALA A N 1
ATOM 2205 C CA . ALA A 1 272 ? -15.096 6.664 8.899 1.00 90.38 272 ALA A CA 1
ATOM 2206 C C . ALA A 1 272 ? -14.665 7.766 9.878 1.00 90.38 272 ALA A C 1
ATOM 2208 O O . ALA A 1 272 ? -13.468 7.969 10.066 1.00 90.38 272 ALA A O 1
ATOM 2209 N N . TYR A 1 273 ? -15.628 8.414 10.548 1.00 90.44 273 TYR A N 1
ATOM 2210 C CA . TYR A 1 273 ? -15.348 9.442 11.552 1.00 90.44 273 TYR A CA 1
ATOM 2211 C C . TYR A 1 273 ? -14.465 8.905 12.683 1.00 90.44 273 TYR A C 1
ATOM 2213 O O . TYR A 1 273 ? -13.424 9.490 12.971 1.00 90.44 273 TYR A O 1
ATOM 2221 N N . TYR A 1 274 ? -14.834 7.763 13.270 1.00 91.94 274 TYR A N 1
ATOM 2222 C CA . TYR A 1 274 ? -14.085 7.134 14.357 1.00 91.94 274 TYR A CA 1
ATOM 2223 C C . TYR A 1 274 ? -12.610 6.905 13.998 1.00 91.94 274 TYR A C 1
ATOM 2225 O O . TYR A 1 274 ? -11.717 7.297 14.749 1.00 91.94 274 TYR A O 1
ATOM 2233 N N . TYR A 1 275 ? -12.330 6.309 12.835 1.00 92.56 275 TYR A N 1
ATOM 2234 C CA . TYR A 1 275 ? -10.956 6.008 12.438 1.00 92.56 275 TYR A CA 1
ATOM 2235 C C . TYR A 1 275 ? -10.159 7.256 12.051 1.00 92.56 275 TYR A C 1
ATOM 2237 O O . TYR A 1 275 ? -8.972 7.332 12.369 1.00 92.56 275 TYR A O 1
ATOM 2245 N N . TYR A 1 276 ? -10.787 8.264 11.436 1.00 90.75 276 TYR A N 1
ATOM 2246 C CA . TYR A 1 276 ? -10.124 9.551 11.212 1.00 90.75 276 TYR A CA 1
ATOM 2247 C C . TYR A 1 276 ? -9.826 10.282 12.529 1.00 90.75 276 TYR A C 1
ATOM 2249 O O . TYR A 1 276 ? -8.741 10.847 12.679 1.00 90.75 276 TYR A O 1
ATOM 2257 N N . TYR A 1 277 ? -10.739 10.235 13.504 1.00 90.25 277 TYR A N 1
ATOM 2258 C CA . TYR A 1 277 ? -10.517 10.790 14.840 1.00 90.25 277 TYR A CA 1
ATOM 2259 C C . TYR A 1 277 ? -9.353 10.084 15.545 1.00 90.25 277 TYR A C 1
ATOM 2261 O O . TYR A 1 277 ? -8.430 10.741 16.031 1.00 90.25 277 TYR A O 1
ATOM 2269 N N . LEU A 1 278 ? -9.341 8.746 15.529 1.00 91.25 278 LEU A N 1
ATOM 2270 C CA . LEU A 1 278 ? -8.255 7.937 16.081 1.00 91.25 278 LEU A CA 1
ATOM 2271 C C . LEU A 1 278 ? -6.911 8.258 15.414 1.00 91.25 278 LEU A C 1
ATOM 2273 O O . LEU A 1 278 ? -5.908 8.414 16.112 1.00 91.25 278 LEU A O 1
ATOM 2277 N N . ALA A 1 279 ? -6.882 8.413 14.087 1.00 89.88 279 ALA A N 1
ATOM 2278 C CA . ALA A 1 279 ? -5.688 8.843 13.365 1.00 89.88 279 ALA A CA 1
ATOM 2279 C C . ALA A 1 279 ? -5.217 10.228 13.844 1.00 89.88 279 ALA A C 1
ATOM 2281 O O . ALA A 1 279 ? -4.041 10.396 14.157 1.00 89.88 279 ALA A O 1
ATOM 2282 N N . ASN A 1 280 ? -6.117 11.205 13.990 1.00 86.69 280 ASN A N 1
ATOM 2283 C CA . ASN A 1 280 ? -5.764 12.548 14.466 1.00 86.69 280 ASN A CA 1
ATOM 2284 C C . ASN A 1 280 ? -5.225 12.542 15.911 1.00 86.69 280 ASN A C 1
ATOM 2286 O O . ASN A 1 280 ? -4.252 13.233 16.192 1.00 86.69 280 ASN A O 1
ATOM 2290 N N . LYS A 1 281 ? -5.790 11.724 16.812 1.00 86.00 281 LYS A N 1
ATOM 2291 C CA . LYS A 1 281 ? -5.303 11.559 18.200 1.00 86.00 281 LYS A CA 1
ATOM 2292 C C . LYS A 1 281 ? -3.961 10.839 18.302 1.00 86.00 281 LYS A C 1
ATOM 2294 O O . LYS A 1 281 ? -3.186 11.085 19.218 1.00 86.00 281 LYS A O 1
ATOM 2299 N N . THR A 1 282 ? -3.711 9.926 17.376 1.00 83.75 282 THR A N 1
ATOM 2300 C CA . THR A 1 282 ? -2.478 9.135 17.289 1.00 83.75 282 THR A CA 1
ATOM 2301 C C . THR A 1 282 ? -1.324 9.929 16.679 1.00 83.75 282 THR A C 1
ATOM 2303 O O . THR A 1 282 ? -0.160 9.580 16.861 1.00 83.75 282 THR A O 1
ATOM 2306 N N . ASN A 1 283 ? -1.643 10.975 15.921 1.00 71.50 283 ASN A N 1
ATOM 2307 C CA . ASN A 1 283 ? -0.681 11.728 15.146 1.00 71.50 283 ASN A CA 1
ATOM 2308 C C . ASN A 1 283 ? 0.298 12.496 16.050 1.00 71.50 283 ASN A C 1
ATOM 2310 O O . ASN A 1 283 ? -0.041 13.533 16.613 1.00 71.50 283 ASN A O 1
ATOM 2314 N N . SER A 1 284 ? 1.525 11.990 16.152 1.00 64.56 284 SER A N 1
ATOM 2315 C CA . SER A 1 284 ? 2.640 12.638 16.847 1.00 64.56 284 SER A CA 1
ATOM 2316 C C . SER A 1 284 ? 3.577 13.398 15.900 1.00 64.56 284 SER A C 1
ATOM 2318 O O . SER A 1 284 ? 4.668 13.789 16.310 1.00 64.56 284 SER A O 1
ATOM 2320 N N . PHE A 1 285 ? 3.215 13.562 14.622 1.00 62.34 285 PHE A N 1
ATOM 2321 C CA . PHE A 1 285 ? 4.055 14.246 13.639 1.00 62.34 285 PHE A CA 1
ATOM 2322 C C . PHE A 1 285 ? 3.868 15.764 13.729 1.00 62.34 285 PHE A C 1
ATOM 2324 O O . PHE A 1 285 ? 2.742 16.255 13.708 1.00 62.34 285 PHE A O 1
ATOM 2331 N N . GLU A 1 286 ? 4.973 16.519 13.736 1.00 54.62 286 GLU A N 1
ATOM 2332 C CA . GLU A 1 286 ? 4.951 17.995 13.707 1.00 54.62 286 GLU A CA 1
ATOM 2333 C C . GLU A 1 286 ? 4.222 18.558 12.476 1.00 54.62 286 GLU A C 1
ATOM 2335 O O . GLU A 1 286 ? 3.617 19.626 12.529 1.00 54.62 286 GLU A O 1
ATOM 2340 N N . ARG A 1 287 ? 4.246 17.827 11.355 1.00 52.19 287 ARG A N 1
ATOM 2341 C CA . ARG A 1 287 ? 3.427 18.112 10.175 1.00 52.19 287 ARG A CA 1
ATOM 2342 C C . ARG A 1 287 ? 2.396 17.019 10.006 1.00 52.19 287 ARG A C 1
ATOM 2344 O O . ARG A 1 287 ? 2.755 15.874 9.740 1.00 52.19 287 ARG A O 1
ATOM 2351 N N . LYS A 1 288 ? 1.116 17.389 10.085 1.00 58.66 288 LYS A N 1
ATOM 2352 C CA . LYS A 1 288 ? 0.028 16.486 9.722 1.00 58.66 288 LYS A CA 1
ATOM 2353 C C . LYS A 1 288 ? 0.118 16.210 8.218 1.00 58.66 288 LYS A C 1
ATOM 2355 O O . LYS A 1 288 ? -0.072 17.131 7.427 1.00 58.66 288 LYS A O 1
ATOM 2360 N N . PRO A 1 289 ? 0.416 14.973 7.798 1.00 52.19 289 PRO A N 1
ATOM 2361 C CA . PRO A 1 289 ? 0.508 14.648 6.376 1.00 52.19 289 PRO A CA 1
ATOM 2362 C C . PRO A 1 289 ? -0.853 14.720 5.677 1.00 52.19 289 PRO A C 1
ATOM 2364 O O . PRO A 1 289 ? -0.929 14.871 4.460 1.00 52.19 289 PRO A O 1
ATOM 2367 N N . PHE A 1 290 ? -1.926 14.600 6.456 1.00 57.00 290 PHE A N 1
ATOM 2368 C CA . PHE A 1 290 ? -3.295 14.672 5.997 1.00 57.00 290 PHE A CA 1
ATOM 2369 C C . PHE A 1 290 ? -4.155 15.187 7.153 1.00 57.00 290 PHE A C 1
ATOM 2371 O O . PHE A 1 290 ? -4.197 14.576 8.223 1.00 57.00 290 PHE A O 1
ATOM 2378 N N . GLU A 1 291 ? -4.797 16.334 6.958 1.00 60.03 291 GLU A N 1
ATOM 2379 C CA . GLU A 1 291 ? -5.778 16.885 7.887 1.00 60.03 291 GLU A CA 1
ATOM 2380 C C . GLU A 1 291 ? -7.143 16.778 7.206 1.00 60.03 291 GLU A C 1
ATOM 2382 O O . GLU A 1 291 ? -7.539 17.632 6.415 1.00 60.03 291 GLU A O 1
ATOM 2387 N N . GLU A 1 292 ? -7.832 15.657 7.431 1.00 65.06 292 GLU A N 1
ATOM 2388 C CA . GLU A 1 292 ? -9.247 15.576 7.067 1.00 65.06 292 GLU A CA 1
ATOM 2389 C C . GLU A 1 292 ? -10.018 16.506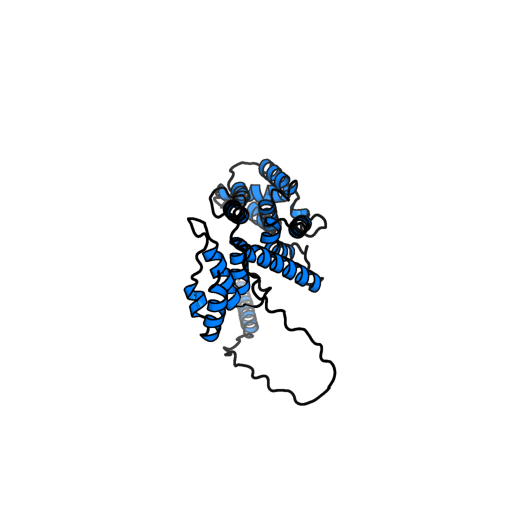 7.992 1.00 65.06 292 GLU A C 1
ATOM 2391 O O . GLU A 1 292 ? -9.792 16.535 9.205 1.00 65.06 292 GLU A O 1
ATOM 2396 N N . ASN A 1 293 ? -10.946 17.260 7.413 1.00 72.06 293 ASN A N 1
ATOM 2397 C CA . ASN A 1 293 ? -11.812 18.131 8.180 1.00 72.06 293 ASN A CA 1
ATOM 2398 C C . ASN A 1 293 ? -12.816 17.264 8.959 1.00 72.06 293 ASN A C 1
ATOM 2400 O O . ASN A 1 293 ? -13.885 16.922 8.450 1.00 72.06 293 ASN A O 1
ATOM 2404 N N . LEU A 1 294 ? -12.442 16.867 10.180 1.00 80.69 294 LEU A N 1
ATOM 2405 C CA . LEU A 1 294 ? -13.284 16.064 11.070 1.00 80.69 294 LEU A CA 1
ATOM 2406 C C . LEU A 1 294 ? -14.647 16.726 11.296 1.00 80.69 294 LEU A C 1
ATOM 2408 O O . LEU A 1 294 ? -15.655 16.021 11.309 1.00 80.69 294 LEU A O 1
ATOM 2412 N N . ASP A 1 295 ? -14.704 18.061 11.355 1.00 80.62 295 ASP A N 1
ATOM 2413 C CA . ASP A 1 295 ? -15.966 18.794 11.487 1.00 80.62 295 ASP A CA 1
ATOM 2414 C C . ASP A 1 295 ? -16.878 18.541 10.289 1.00 80.62 295 ASP A C 1
ATOM 2416 O O . ASP A 1 295 ? -18.089 18.409 10.448 1.00 80.62 295 ASP A O 1
ATOM 2420 N N . GLN A 1 296 ? -16.324 18.440 9.079 1.00 80.00 296 GLN A N 1
ATOM 2421 C CA . GLN A 1 296 ? -17.111 18.123 7.892 1.00 80.00 296 GLN A CA 1
ATOM 2422 C C . GLN A 1 296 ? -17.709 16.713 7.978 1.00 80.00 296 GLN A C 1
ATOM 2424 O O . GLN A 1 296 ? -18.877 16.534 7.632 1.00 80.00 296 GLN A O 1
ATOM 2429 N N . PHE A 1 297 ? -16.948 15.729 8.466 1.00 78.62 297 PHE A N 1
ATOM 2430 C CA . PHE A 1 297 ? -17.460 14.372 8.681 1.00 78.62 297 PHE A CA 1
ATOM 2431 C C . PHE A 1 297 ? -18.504 14.313 9.795 1.00 78.62 297 PHE A C 1
ATOM 2433 O O . PHE A 1 297 ? -19.489 13.598 9.650 1.00 78.62 297 PHE A O 1
ATOM 2440 N N . TYR A 1 298 ? -18.326 15.079 10.870 1.00 86.06 298 TYR A N 1
ATOM 2441 C CA . TYR A 1 298 ? -19.272 15.132 11.982 1.00 86.06 298 TYR A CA 1
ATOM 2442 C C . TYR A 1 298 ? -20.581 15.841 11.603 1.00 86.06 298 TYR A C 1
ATOM 2444 O O . TYR A 1 298 ? -21.669 15.391 11.958 1.00 86.06 298 TYR A O 1
ATOM 2452 N N . ARG A 1 299 ? -20.503 16.931 10.827 1.00 86.62 299 ARG A N 1
ATOM 2453 C CA . ARG A 1 299 ? -21.669 17.734 10.409 1.00 86.62 299 ARG A CA 1
ATOM 2454 C C . ARG A 1 299 ? -22.660 16.970 9.539 1.00 86.62 299 ARG A C 1
ATOM 2456 O O . ARG A 1 299 ? -23.842 17.294 9.565 1.00 86.62 299 ARG A O 1
ATOM 2463 N N . VAL A 1 300 ? -22.197 15.987 8.768 1.00 86.06 300 VAL A N 1
ATOM 2464 C CA . VAL A 1 300 ? -23.069 15.169 7.908 1.00 86.06 300 VAL A CA 1
ATOM 2465 C C . VAL A 1 300 ? -23.744 14.014 8.657 1.00 86.06 300 VAL A C 1
ATOM 2467 O O . VAL A 1 300 ? -24.542 13.291 8.061 1.00 86.06 300 VAL A O 1
ATOM 2470 N N . LEU A 1 301 ? -23.440 13.824 9.945 1.00 89.38 301 LEU A N 1
ATOM 2471 C CA . LEU A 1 301 ? -24.099 12.839 10.799 1.00 89.38 301 LEU A CA 1
ATOM 2472 C C . LEU A 1 301 ? -25.427 13.384 11.339 1.00 89.38 301 LEU A C 1
ATOM 2474 O O . LEU A 1 301 ? -25.560 14.562 11.669 1.00 89.38 301 LEU A O 1
ATOM 2478 N N . THR A 1 302 ? -26.406 12.497 11.488 1.00 91.19 302 THR A N 1
ATOM 2479 C CA . THR A 1 302 ? -27.628 12.773 12.264 1.00 91.19 302 THR A CA 1
ATOM 2480 C C . THR A 1 302 ? -27.317 12.881 13.758 1.00 91.19 302 THR A C 1
ATOM 2482 O O . THR A 1 302 ? -26.300 12.366 14.217 1.00 91.19 302 THR A O 1
ATOM 2485 N N . ASP A 1 303 ? -28.203 13.475 14.556 1.00 92.88 303 ASP A N 1
ATOM 2486 C CA . ASP A 1 303 ? -27.946 13.654 15.996 1.00 92.88 303 ASP A CA 1
ATOM 2487 C C . ASP A 1 303 ? -27.774 12.322 16.743 1.00 92.88 303 ASP A C 1
ATOM 2489 O O . ASP A 1 303 ? -26.858 12.171 17.547 1.00 92.88 303 ASP A O 1
ATOM 2493 N N . LYS A 1 304 ? -28.548 11.293 16.376 1.00 91.00 304 LYS A N 1
ATOM 2494 C CA . LYS A 1 304 ? -28.361 9.930 16.902 1.00 91.00 304 LYS A CA 1
ATOM 2495 C C . LYS A 1 304 ? -26.997 9.339 16.529 1.00 91.00 304 LYS A C 1
ATOM 2497 O O . LYS A 1 304 ? -26.413 8.569 17.283 1.00 91.00 304 LYS A O 1
ATOM 2502 N N . GLN A 1 305 ? -26.500 9.649 15.335 1.00 89.50 305 GLN A N 1
ATOM 2503 C CA . GLN A 1 305 ? -25.193 9.189 14.872 1.00 89.50 305 GLN A CA 1
ATOM 2504 C C . GLN A 1 305 ? -24.047 9.923 15.568 1.00 89.50 305 GLN A C 1
ATOM 2506 O O . GLN A 1 305 ? -23.060 9.273 15.901 1.00 89.50 305 GLN A O 1
ATOM 2511 N N . LYS A 1 306 ? -24.202 11.228 15.822 1.00 90.88 306 LYS A N 1
ATOM 2512 C CA . LYS A 1 306 ? -23.281 12.031 16.637 1.00 90.88 306 LYS A CA 1
ATOM 2513 C C . LYS A 1 306 ? -23.124 11.431 18.030 1.00 90.88 306 LYS A C 1
ATOM 2515 O O . LYS A 1 306 ? -22.023 11.058 18.398 1.00 90.88 306 LYS A O 1
ATOM 2520 N N . GLU A 1 307 ? -24.234 11.153 18.710 1.00 89.44 307 GLU A N 1
ATOM 2521 C CA . GLU A 1 307 ? -24.228 10.507 20.030 1.00 89.44 307 GLU A CA 1
ATOM 2522 C C . GLU A 1 307 ? -23.501 9.146 20.027 1.00 89.44 307 GLU A C 1
ATOM 2524 O O . GLU A 1 307 ? -22.817 8.776 20.981 1.00 89.44 307 GLU A O 1
ATOM 2529 N N . ILE A 1 308 ? -23.639 8.365 18.948 1.00 87.56 308 ILE A N 1
ATOM 2530 C CA . ILE A 1 308 ? -22.900 7.106 18.797 1.00 87.56 308 ILE A CA 1
ATOM 2531 C C . ILE A 1 308 ? -21.400 7.368 18.668 1.00 87.56 308 ILE A C 1
ATOM 2533 O O . ILE A 1 308 ? -20.632 6.710 19.370 1.00 87.56 308 ILE A O 1
ATOM 2537 N N . VAL A 1 309 ? -20.977 8.282 17.791 1.00 88.19 309 VAL A N 1
ATOM 2538 C CA . VAL A 1 309 ? -19.545 8.534 17.594 1.00 88.19 309 VAL A CA 1
ATOM 2539 C C . VAL A 1 309 ? -18.905 9.202 18.803 1.00 88.19 309 VAL A C 1
ATOM 2541 O O . VAL A 1 309 ? -17.796 8.807 19.141 1.00 88.19 309 VAL A O 1
ATOM 2544 N N . ASP A 1 310 ? -19.611 10.094 19.499 1.00 87.44 310 ASP A N 1
ATOM 2545 C CA . ASP A 1 310 ? -19.136 10.740 20.726 1.00 87.44 310 ASP A CA 1
ATOM 2546 C C . ASP A 1 310 ? -18.774 9.665 21.761 1.00 87.44 310 ASP A C 1
ATOM 2548 O O . ASP A 1 310 ? -17.610 9.549 22.146 1.00 87.44 310 ASP A O 1
ATOM 2552 N N . ARG A 1 311 ? -19.694 8.725 22.038 1.00 86.62 311 ARG A N 1
ATOM 2553 C CA . ARG A 1 311 ? -19.426 7.568 22.916 1.00 86.62 311 ARG A CA 1
ATOM 2554 C C . ARG A 1 311 ? -18.252 6.700 22.464 1.00 86.62 311 ARG A C 1
ATOM 2556 O O . ARG A 1 311 ? -17.547 6.137 23.300 1.00 86.62 311 ARG A O 1
ATOM 2563 N N . MET A 1 312 ? -18.061 6.528 21.154 1.00 86.25 312 MET A N 1
ATOM 2564 C CA . MET A 1 312 ? -16.926 5.765 20.619 1.00 86.25 312 MET A CA 1
ATOM 2565 C C . MET A 1 312 ? -15.595 6.506 20.814 1.00 86.25 312 MET A C 1
ATOM 2567 O O . MET A 1 312 ? -14.549 5.857 20.855 1.00 86.25 312 MET A O 1
ATOM 2571 N N . THR A 1 313 ? -15.621 7.839 20.908 1.00 85.88 313 THR A N 1
ATOM 2572 C CA . THR A 1 313 ? -14.430 8.696 20.971 1.00 85.88 313 THR A CA 1
ATOM 2573 C C . THR A 1 313 ? -14.099 9.256 22.353 1.00 85.88 313 THR A C 1
ATOM 2575 O O . THR A 1 313 ? -12.946 9.631 22.559 1.00 85.88 313 THR A O 1
ATOM 2578 N N . ASP A 1 314 ? -15.041 9.272 23.301 1.00 82.56 314 ASP A N 1
ATOM 2579 C CA . ASP A 1 314 ? -14.877 9.865 24.643 1.00 82.56 314 ASP A CA 1
ATOM 2580 C C . ASP A 1 314 ? -13.726 9.251 25.460 1.00 82.56 314 ASP A C 1
ATOM 2582 O O . ASP A 1 314 ? -13.176 9.895 26.349 1.00 82.56 314 ASP A O 1
ATOM 2586 N N . ASN A 1 315 ? -13.324 8.017 25.139 1.00 68.38 315 ASN A N 1
ATOM 2587 C CA . ASN A 1 315 ? -12.309 7.257 25.875 1.00 68.38 315 ASN A CA 1
ATOM 2588 C C . ASN A 1 315 ? -10.984 7.060 25.100 1.00 68.38 315 ASN A C 1
ATOM 2590 O O . ASN A 1 315 ? -10.205 6.168 25.446 1.00 68.38 315 ASN A O 1
ATOM 2594 N N . LEU A 1 316 ? -10.736 7.834 24.031 1.00 75.19 316 LEU A N 1
ATOM 2595 C CA . LEU A 1 316 ? -9.561 7.704 23.144 1.00 75.19 316 LEU A CA 1
ATOM 2596 C C . LEU A 1 316 ? -8.460 8.745 23.369 1.00 75.19 316 LEU A C 1
ATOM 2598 O O . LEU A 1 316 ? -7.273 8.327 23.308 1.00 75.19 316 LEU A O 1
#

Sequence (316 aa):
MKKNTMIPIVLVAVVLVATVFFLSTNKGNKKEVVSVATQEITAPKDVDKNKTNNQKPAKLYQPIPVEPMSDYIKQLNTRMAQDLGLYRGSKSAEVLDLYRKSKENTDNVIIKIEEYFDDIAQYQIQTGRLMISCGDLNKKLHIQRQAIHQESTKLTEMFFNKYYFYQGLYDSGVCKMMGTKKDPFWTLLKLARQGDEIAQLLLLQNIEYASYEYRKTVDIKKHPIEYMQLRDEAIGYLHKLASKRVYQAAERLGRLYSGRGWPVVPKNPLLAYYYYYLANKTNSFERKPFEENLDQFYRVLTDKQKEIVDRMTDNL

Radius of gyration: 27.36 Å; chains: 1; bounding box: 71×45×100 Å

pLDDT: mean 76.75, std 20.95, range [23.66, 98.25]

Secondary structure (DSSP, 8-state):
-----HHHHHHHHHHHHHHHHHHHTT-S-------------PPPP----------------PPPPPPP--HHHHHHHHHHHHHTTSSTT-HHHHHHHHTT---S-SHHHHHHHHHHHHTTTT-HHHHHHHHHHTTTHHHHHHHHHHHHT-TT----HHHHHHHHHHHHHHHT-GGGGTTSTT-HHHHHHHHHHHT-HHHHHHHHHHHHHHHSTTT-SS-TTT-HHHHHHHHHHHHHHHHHHHHTT-HHHHHHHHHHHHT-S-TTS---HHHHHHHHHHHHHH---SS-S----HHHHHHTS-HHHHHHHHHHHTT-

Foldseek 3Di:
DDDPPPVVVVVVVVVVVVVVVVVVVPPPDPDDDDDPDPPPPDDDDDDDDDDPPPPPPDPPDDFDAADPADPVLVVVLVLCCQQVDVDPPHLLCVLVVLLVDDDDALPVLLVVLVVCLVCCVVNVNVLLVLLLVLVCLVVQLVVLVVQVPPPPDDDDSSSVSNNSNSVSSVVSCLSVCFQHPNNCLVVLLVCLVVPNLVSLLCNLVSLVSSCDPVRPVPPCVVCVPVSLVSNVSSLVSLSVSLSNLNLSSLQVQLCQQCVVDDVSDHRDLLSNLLSLLSSVVSDPDPDDSDDDPSVVSLVPDDPVSNVVSCVSNVVD